Protein AF-A0A6S7IXP6-F1 (afdb_monomer)

Secondary structure (DSSP, 8-state):
-HHHHHHHHHHHHHHHHHHT-TT--HHHHHHHHHHHHHHHHHHHHHHHSHHHHHHHHHHHHTT-TTHHHHHHHHHHHHHHHHHHHHHHHHHGGGHHHHHHHHH--TTTHHHHHHHHHHHHHHHHHH-SSS--HHHHHHHHHHHHHHHHHHHHHH--HHHHHTT-HHHHHHHHHHHHHHHHHHHHHHHHHHHHHHHTTT-SSSSPPPPP---STTHHHHHHHHHHHHHHHHHHHHHHHHSTTTTT-TT-TTTTTS--

pLDDT: mean 77.46, std 14.17, range [38.97, 95.38]

Solvent-accessible surface area (backbone atoms only — not comparable to full-atom values): 14282 Å² total; per-residue (Å²): 110,74,66,58,58,47,52,52,48,53,66,59,53,51,54,66,61,55,78,63,51,88,80,47,38,52,64,59,52,43,48,50,31,45,54,49,24,55,62,26,43,62,51,37,54,56,61,66,32,69,68,48,51,48,52,50,51,52,38,53,75,67,66,43,84,63,46,62,63,49,53,53,53,52,48,54,39,43,54,49,22,54,46,26,47,53,43,33,61,51,47,56,73,47,45,64,65,47,55,52,55,72,72,38,53,35,75,56,44,54,78,46,47,66,60,54,51,52,50,55,49,49,34,44,77,69,36,91,81,51,51,45,72,67,56,49,54,47,49,54,48,13,46,49,45,43,53,51,51,36,32,56,71,62,52,50,64,64,44,49,76,72,66,42,48,70,63,42,51,48,40,49,51,31,28,50,52,27,53,51,43,48,53,51,53,50,45,52,51,64,51,44,62,39,52,78,69,33,54,58,101,69,78,68,62,82,79,80,88,56,80,65,94,61,18,66,56,53,54,49,52,53,50,52,54,48,54,52,48,54,52,53,50,49,54,52,60,72,42,58,85,51,76,81,42,91,82,55,85,59,66,72,77,80,74,118

Structure (mmCIF, N/CA/C/O backbone):
data_AF-A0A6S7IXP6-F1
#
_entry.id   AF-A0A6S7IXP6-F1
#
loop_
_atom_site.group_PDB
_atom_site.id
_atom_site.type_symbol
_atom_site.label_atom_id
_atom_site.label_alt_id
_atom_site.label_comp_id
_atom_site.label_asym_id
_atom_site.label_entity_id
_atom_site.label_seq_id
_atom_site.pdbx_PDB_ins_code
_atom_site.Cartn_x
_atom_site.Cartn_y
_atom_site.Cartn_z
_atom_site.occupancy
_atom_site.B_iso_or_equiv
_atom_site.auth_seq_id
_atom_site.auth_comp_id
_atom_site.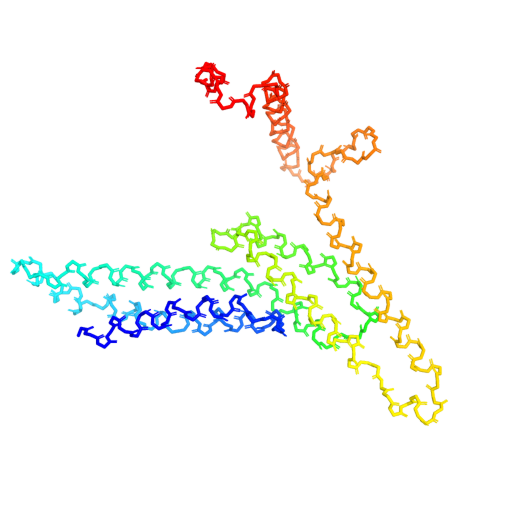auth_asym_id
_atom_site.auth_atom_id
_atom_site.pdbx_PDB_model_num
ATOM 1 N N . MET A 1 1 ? -11.652 -16.171 28.195 1.00 46.47 1 MET A N 1
ATOM 2 C CA . MET A 1 1 ? -11.029 -14.829 28.315 1.00 46.47 1 MET A CA 1
ATOM 3 C C . MET A 1 1 ? -9.560 -14.824 27.890 1.00 46.47 1 MET A C 1
ATOM 5 O O . MET A 1 1 ? -9.251 -14.106 26.956 1.00 46.47 1 MET A O 1
ATOM 9 N N . ILE A 1 2 ? -8.676 -15.650 28.474 1.00 53.81 2 ILE A N 1
ATOM 10 C CA . ILE A 1 2 ? -7.223 -15.655 28.165 1.00 53.81 2 ILE A CA 1
ATOM 11 C C . ILE A 1 2 ? -6.915 -15.917 26.675 1.00 53.81 2 ILE A C 1
ATOM 13 O O . ILE A 1 2 ? -6.065 -15.246 26.098 1.00 53.81 2 ILE A O 1
ATOM 17 N N . HIS A 1 3 ? -7.651 -16.828 26.030 1.00 53.38 3 HIS A N 1
ATOM 18 C CA . HIS A 1 3 ? -7.475 -17.140 24.605 1.00 53.38 3 HIS A CA 1
ATOM 19 C C . HIS A 1 3 ? -7.776 -15.950 23.677 1.00 53.38 3 HIS A C 1
ATOM 21 O O . HIS A 1 3 ? -7.005 -15.667 22.766 1.00 53.38 3 HIS A O 1
ATOM 27 N N . TRP A 1 4 ? -8.854 -15.210 23.957 1.00 52.38 4 TRP A N 1
ATOM 28 C CA . TRP A 1 4 ? -9.267 -14.042 23.173 1.00 52.38 4 TRP A CA 1
ATOM 29 C C . TRP A 1 4 ? -8.274 -12.888 23.307 1.00 52.38 4 TRP A C 1
ATOM 31 O O . TRP A 1 4 ? -7.897 -12.283 22.313 1.00 52.38 4 TRP A O 1
ATOM 41 N N . THR A 1 5 ? -7.774 -12.621 24.516 1.00 57.84 5 THR A N 1
ATOM 42 C CA . THR A 1 5 ? -6.743 -11.593 24.728 1.00 57.84 5 THR A CA 1
ATOM 43 C C . THR A 1 5 ? -5.452 -11.917 23.975 1.00 57.84 5 THR A C 1
ATOM 45 O O . THR A 1 5 ? -4.800 -11.005 23.471 1.00 57.84 5 THR A O 1
ATOM 48 N N . ARG A 1 6 ? -5.082 -13.203 23.890 1.00 64.25 6 ARG A N 1
ATOM 49 C CA . ARG A 1 6 ? -3.918 -13.660 23.123 1.00 64.25 6 ARG A CA 1
ATOM 50 C C . ARG A 1 6 ? -4.133 -13.483 21.622 1.00 64.25 6 ARG A C 1
ATOM 52 O O . ARG A 1 6 ? -3.314 -12.826 20.999 1.00 64.25 6 ARG A O 1
ATOM 59 N N . GLN A 1 7 ? -5.258 -13.957 21.086 1.00 61.50 7 GLN A N 1
ATOM 60 C CA . GLN A 1 7 ? -5.595 -13.788 19.669 1.00 61.50 7 GLN A CA 1
ATOM 61 C C . GLN A 1 7 ? -5.640 -12.313 19.263 1.00 61.50 7 GLN A C 1
ATOM 63 O O . GLN A 1 7 ? -5.074 -11.947 18.247 1.00 61.50 7 GLN A O 1
ATOM 68 N N . ILE A 1 8 ? -6.235 -11.442 20.082 1.00 62.44 8 ILE A N 1
ATOM 69 C CA . ILE A 1 8 ? -6.289 -9.999 19.805 1.00 62.44 8 ILE A CA 1
ATOM 70 C C . ILE A 1 8 ? -4.887 -9.389 19.793 1.00 62.44 8 ILE A C 1
ATOM 72 O O . ILE A 1 8 ? -4.582 -8.584 18.921 1.00 62.44 8 ILE A O 1
ATOM 76 N N . LYS A 1 9 ? -4.021 -9.772 20.738 1.00 65.62 9 LYS A N 1
ATOM 77 C CA . LYS A 1 9 ? -2.632 -9.298 20.767 1.00 65.62 9 LYS A CA 1
ATOM 78 C C . LYS A 1 9 ? -1.821 -9.807 19.579 1.00 65.62 9 LYS A C 1
ATOM 80 O O . LYS A 1 9 ? -1.113 -9.007 18.987 1.00 65.62 9 LYS A O 1
ATOM 85 N N . GLU A 1 10 ? -1.951 -11.081 19.217 1.00 68.12 10 GLU A N 1
ATOM 86 C CA . GLU A 1 10 ? -1.287 -11.677 18.048 1.00 68.12 10 GLU A CA 1
ATOM 87 C C . GLU A 1 10 ? -1.708 -10.945 16.764 1.00 68.12 10 GLU A C 1
ATOM 89 O O . GLU A 1 10 ? -0.869 -10.473 15.999 1.00 68.12 10 GLU A O 1
ATOM 94 N N . VAL A 1 11 ? -3.013 -10.739 16.605 1.00 64.06 11 VAL A N 1
ATOM 95 C CA . VAL A 1 11 ? -3.630 -10.055 15.468 1.00 64.06 11 VAL A CA 1
ATOM 96 C C . VAL A 1 11 ? -3.258 -8.561 15.418 1.00 64.06 11 VAL A C 1
ATOM 98 O O . VAL A 1 11 ? -3.111 -8.003 14.339 1.00 64.06 11 VAL A O 1
ATOM 101 N N . LEU A 1 12 ? -3.061 -7.889 16.558 1.00 62.97 12 LEU A N 1
ATOM 102 C CA . LEU A 1 12 ? -2.549 -6.509 16.605 1.00 62.97 12 LEU A CA 1
ATOM 103 C C . LEU A 1 12 ? -1.036 -6.430 16.329 1.00 62.97 12 LEU A C 1
ATOM 105 O O . LEU A 1 12 ? -0.601 -5.514 15.640 1.00 62.97 12 LEU A O 1
ATOM 109 N N . SER A 1 13 ? -0.249 -7.395 16.811 1.00 61.84 13 SER A N 1
ATOM 110 C CA . SER A 1 13 ? 1.212 -7.432 16.636 1.00 61.84 13 SER A CA 1
ATOM 111 C C . SER A 1 13 ? 1.671 -7.767 15.214 1.00 61.84 13 SER A C 1
ATOM 113 O O . SER A 1 13 ? 2.811 -7.481 14.850 1.00 61.84 13 SER A O 1
ATOM 115 N N . SER A 1 14 ? 0.788 -8.341 14.388 1.00 61.41 14 SER A N 1
ATOM 116 C CA . SER A 1 14 ? 1.090 -8.637 12.983 1.00 61.41 14 SER A CA 1
ATOM 117 C C . SER A 1 14 ? 1.305 -7.376 12.135 1.00 61.41 14 SER A C 1
ATOM 119 O O . SER A 1 14 ? 1.891 -7.452 11.059 1.00 61.41 14 SER A O 1
ATOM 121 N N . GLN A 1 15 ? 0.849 -6.210 12.609 1.00 61.88 15 GLN A N 1
ATOM 122 C CA . GLN A 1 15 ? 1.061 -4.934 11.928 1.00 61.88 15 GLN A CA 1
ATOM 123 C C . GLN A 1 15 ? 2.532 -4.496 11.990 1.00 61.88 15 GLN A C 1
ATOM 125 O O . GLN A 1 15 ? 3.102 -4.134 10.963 1.00 61.88 15 GLN A O 1
ATOM 130 N N . ASP A 1 16 ? 3.167 -4.611 13.158 1.00 57.22 16 ASP A N 1
ATOM 131 C CA . ASP A 1 16 ? 4.561 -4.192 13.363 1.00 57.22 16 ASP A CA 1
ATOM 132 C C . ASP A 1 16 ? 5.551 -5.077 12.579 1.00 57.22 16 ASP A C 1
ATOM 134 O O . ASP A 1 16 ? 6.584 -4.624 12.083 1.00 57.22 16 ASP A O 1
ATOM 138 N N . THR A 1 17 ? 5.211 -6.358 12.416 1.00 58.19 17 THR A N 1
ATOM 139 C CA . THR A 1 17 ? 6.006 -7.328 11.643 1.00 58.19 17 THR A CA 1
ATOM 140 C C . THR A 1 17 ? 5.846 -7.162 10.132 1.00 58.19 17 THR A C 1
ATOM 142 O O . THR A 1 17 ? 6.760 -7.489 9.380 1.00 58.19 17 THR A O 1
ATOM 145 N N . TYR A 1 18 ? 4.712 -6.641 9.663 1.00 60.47 18 TYR A N 1
ATOM 146 C CA . TYR A 1 18 ? 4.479 -6.425 8.235 1.00 60.47 18 TYR A CA 1
ATOM 147 C C . TYR A 1 18 ? 5.056 -5.090 7.738 1.00 60.47 18 TYR A C 1
ATOM 149 O O . TYR A 1 18 ? 5.616 -5.014 6.642 1.00 60.47 18 TYR A O 1
ATOM 157 N N . GLU A 1 19 ? 5.011 -4.038 8.563 1.00 59.97 19 GLU A N 1
ATOM 158 C CA . GLU A 1 19 ? 5.641 -2.746 8.250 1.00 59.97 19 GLU A CA 1
ATOM 159 C C . GLU A 1 19 ? 7.176 -2.863 8.077 1.00 59.97 19 GLU A C 1
ATOM 161 O O . GLU A 1 19 ? 7.782 -2.058 7.358 1.00 59.97 19 GLU A O 1
ATOM 166 N N . THR A 1 20 ? 7.786 -3.909 8.652 1.00 55.53 20 THR A N 1
ATOM 167 C CA . THR A 1 20 ? 9.226 -4.224 8.604 1.00 55.53 20 THR A CA 1
ATOM 168 C C . THR A 1 20 ? 9.645 -5.184 7.482 1.00 55.53 20 THR A C 1
ATOM 170 O O . THR A 1 20 ? 10.839 -5.406 7.299 1.00 55.53 20 THR A O 1
ATOM 173 N N . ALA A 1 21 ? 8.721 -5.720 6.674 1.00 64.62 21 ALA A N 1
ATOM 174 C CA . ALA A 1 21 ? 9.066 -6.607 5.558 1.00 64.62 21 ALA A CA 1
ATOM 175 C C . ALA A 1 21 ? 9.723 -5.828 4.395 1.00 64.62 21 ALA A C 1
ATOM 177 O O . ALA A 1 21 ? 9.041 -5.318 3.501 1.00 64.62 21 ALA A O 1
ATOM 178 N N . GLU A 1 22 ? 11.058 -5.735 4.409 1.00 63.44 22 GLU A N 1
ATOM 179 C CA . GLU A 1 22 ? 11.865 -4.870 3.530 1.00 63.44 22 GLU A CA 1
ATOM 180 C C . GLU A 1 22 ? 11.737 -5.154 2.022 1.00 63.44 22 GLU A C 1
ATOM 182 O O . GLU A 1 22 ? 11.959 -4.243 1.226 1.00 63.44 22 GLU A O 1
ATOM 187 N N . THR A 1 23 ? 11.327 -6.361 1.615 1.00 70.88 23 THR A N 1
ATOM 188 C CA . THR A 1 23 ? 11.328 -6.816 0.205 1.00 70.88 23 THR A CA 1
ATOM 189 C C . THR A 1 23 ? 9.941 -7.012 -0.419 1.00 70.88 23 THR A C 1
ATOM 191 O O . THR A 1 23 ? 9.831 -7.450 -1.567 1.00 70.88 23 THR A O 1
ATOM 194 N N . SER A 1 24 ? 8.872 -6.693 0.314 1.00 83.75 24 SER A N 1
ATOM 195 C CA . SER A 1 24 ? 7.493 -6.828 -0.181 1.00 83.75 24 SER A CA 1
ATOM 196 C C . SER A 1 24 ? 7.147 -5.775 -1.247 1.00 83.75 24 SER A C 1
ATOM 198 O O . SER A 1 24 ? 7.750 -4.696 -1.284 1.00 83.75 24 SER A O 1
ATOM 200 N N . GLY A 1 25 ? 6.202 -6.108 -2.134 1.00 89.62 25 GLY A N 1
ATOM 201 C CA . GLY A 1 25 ? 5.636 -5.205 -3.137 1.00 89.62 25 GLY A CA 1
ATOM 202 C C . GLY A 1 25 ? 4.321 -4.544 -2.681 1.00 89.62 25 GLY A C 1
ATOM 203 O O . GLY A 1 25 ? 3.822 -4.799 -1.579 1.00 89.62 25 GLY A O 1
ATOM 204 N N . PRO A 1 26 ? 3.760 -3.629 -3.493 1.00 91.81 26 PRO A N 1
ATOM 205 C CA . PRO A 1 26 ? 2.575 -2.855 -3.126 1.00 91.81 26 PRO A CA 1
ATOM 206 C C . PRO A 1 26 ? 1.278 -3.681 -3.168 1.00 91.81 26 PRO A C 1
ATOM 208 O O . PRO A 1 26 ? 0.345 -3.385 -2.421 1.00 91.81 26 PRO A O 1
ATOM 211 N N . LEU A 1 27 ? 1.209 -4.727 -3.999 1.00 93.19 27 LEU A N 1
ATOM 212 C CA . LEU A 1 27 ? 0.054 -5.631 -4.051 1.00 93.19 27 LEU A CA 1
ATOM 213 C C . LEU A 1 27 ? -0.047 -6.472 -2.781 1.00 93.19 27 LEU A C 1
ATOM 215 O O . LEU A 1 27 ? -1.140 -6.675 -2.253 1.00 93.19 27 LEU A O 1
ATOM 219 N N . GLU A 1 28 ? 1.095 -6.895 -2.247 1.00 91.12 28 GLU A N 1
ATOM 220 C CA . GLU A 1 28 ? 1.177 -7.599 -0.980 1.00 91.12 28 GLU A CA 1
ATOM 221 C C . GLU A 1 28 ? 0.673 -6.707 0.169 1.00 91.12 28 GLU A C 1
ATOM 223 O O . GLU A 1 28 ? -0.018 -7.210 1.052 1.00 91.12 28 GLU A O 1
ATOM 228 N N . GLU A 1 29 ? 0.944 -5.391 0.152 1.00 90.25 29 GLU A N 1
ATOM 229 C CA . GLU A 1 29 ? 0.428 -4.445 1.164 1.00 90.25 29 GLU A CA 1
ATOM 230 C C . GLU A 1 29 ? -1.100 -4.361 1.106 1.00 90.25 29 GLU A C 1
ATOM 232 O O . GLU A 1 29 ? -1.773 -4.411 2.138 1.00 90.25 29 GLU A O 1
ATOM 237 N N . ILE A 1 30 ? -1.670 -4.281 -0.099 1.00 92.06 30 ILE A N 1
ATOM 238 C CA . ILE A 1 30 ? -3.125 -4.298 -0.295 1.00 92.06 30 ILE A CA 1
ATOM 239 C C . ILE A 1 30 ? -3.710 -5.615 0.228 1.00 92.06 30 ILE A C 1
ATOM 241 O O . ILE A 1 30 ? -4.719 -5.608 0.938 1.00 92.06 30 ILE A O 1
ATOM 245 N N . GLN A 1 31 ? -3.068 -6.744 -0.084 1.00 91.31 31 GLN A N 1
ATOM 246 C CA . GLN A 1 31 ? -3.491 -8.059 0.387 1.00 91.31 31 GLN A CA 1
ATOM 247 C C . GLN A 1 31 ? -3.417 -8.165 1.912 1.00 91.31 31 GLN A C 1
ATOM 249 O O . GLN A 1 31 ? -4.344 -8.692 2.522 1.00 91.31 31 GLN A O 1
ATOM 254 N N . PHE A 1 32 ? -2.371 -7.624 2.538 1.00 89.75 32 PHE A N 1
ATOM 255 C CA . PHE A 1 32 ? -2.247 -7.573 3.990 1.00 89.75 32 PHE A CA 1
ATOM 256 C C . PHE A 1 32 ? -3.436 -6.848 4.627 1.00 89.75 32 PHE A C 1
ATOM 258 O O . PHE A 1 32 ? -4.088 -7.406 5.513 1.00 89.75 32 PHE A O 1
ATOM 265 N N . TRP A 1 33 ? -3.778 -5.646 4.148 1.00 90.69 33 TRP A N 1
ATOM 266 C CA . TRP A 1 33 ? -4.927 -4.899 4.673 1.00 90.69 33 TRP A CA 1
ATOM 267 C C . TRP A 1 33 ? -6.264 -5.584 4.384 1.00 90.69 33 TRP A C 1
ATOM 269 O O . TRP A 1 33 ? -7.184 -5.477 5.196 1.00 90.69 33 TRP A O 1
ATOM 279 N N . ASN A 1 34 ? -6.369 -6.328 3.281 1.00 90.44 34 ASN A N 1
ATOM 280 C CA . ASN A 1 34 ? -7.540 -7.143 2.976 1.00 90.44 34 ASN A CA 1
ATOM 281 C C . ASN A 1 34 ? -7.708 -8.288 3.987 1.00 90.44 34 ASN A C 1
ATOM 283 O O . ASN A 1 34 ? -8.732 -8.358 4.666 1.00 90.44 34 ASN A O 1
ATOM 287 N N . SER A 1 35 ? -6.674 -9.110 4.181 1.00 89.00 35 SER A N 1
ATOM 288 C CA . SER A 1 35 ? -6.680 -10.186 5.180 1.00 89.00 35 SER A CA 1
ATOM 289 C C . SER A 1 35 ? -6.970 -9.643 6.582 1.00 89.00 35 SER A C 1
ATOM 291 O O . SER A 1 35 ? -7.830 -10.160 7.289 1.00 89.00 35 SER A O 1
ATOM 293 N N . ARG A 1 36 ? -6.347 -8.516 6.951 1.00 85.56 36 ARG A N 1
ATOM 294 C CA . ARG A 1 36 ? -6.572 -7.839 8.235 1.00 85.56 36 ARG A CA 1
ATOM 295 C C . ARG A 1 36 ? -8.029 -7.408 8.420 1.00 85.56 36 ARG A C 1
ATOM 297 O O . ARG A 1 36 ? -8.572 -7.537 9.518 1.00 85.56 36 ARG A O 1
ATOM 304 N N . CYS A 1 37 ? -8.648 -6.883 7.364 1.00 88.00 37 CYS A N 1
ATOM 305 C CA . CYS A 1 37 ? -10.053 -6.496 7.352 1.00 88.00 37 CYS A CA 1
ATOM 306 C C . CYS A 1 37 ? -10.962 -7.716 7.557 1.00 88.00 37 CYS A C 1
ATOM 308 O O . CYS A 1 37 ? -11.866 -7.671 8.392 1.00 88.00 37 CYS A O 1
ATOM 310 N N . MET A 1 38 ? -10.690 -8.825 6.864 1.00 85.88 38 MET A N 1
ATOM 311 C CA . MET A 1 38 ? -11.434 -10.080 7.024 1.00 85.88 38 MET A CA 1
ATOM 312 C C . MET A 1 38 ? -11.316 -10.638 8.450 1.00 85.88 38 MET A C 1
ATOM 314 O O . MET A 1 38 ? -12.330 -10.977 9.061 1.00 85.88 38 MET A O 1
ATOM 318 N N . ASP A 1 39 ? -10.108 -10.647 9.018 1.00 84.38 39 ASP A N 1
ATOM 319 C CA . ASP A 1 39 ? -9.852 -11.163 10.367 1.00 84.38 39 ASP A CA 1
ATOM 320 C C . ASP A 1 39 ? -10.575 -10.352 11.454 1.00 84.38 39 ASP A C 1
ATOM 322 O O . ASP A 1 39 ? -11.128 -10.917 12.401 1.00 84.38 39 ASP A O 1
ATOM 326 N N . LEU A 1 40 ? -10.586 -9.017 11.344 1.00 84.69 40 LEU A N 1
ATOM 327 C CA . LEU A 1 40 ? -11.205 -8.155 12.359 1.00 84.69 40 LEU A CA 1
ATOM 328 C C . LEU A 1 40 ? -12.702 -7.981 12.188 1.00 84.69 40 LEU A C 1
ATOM 330 O O . LEU A 1 40 ? -13.397 -7.903 13.199 1.00 84.69 40 LEU A O 1
ATOM 334 N N . SER A 1 41 ? -13.207 -7.903 10.956 1.00 84.62 41 SER A N 1
ATOM 335 C CA . SER A 1 41 ? -14.644 -7.740 10.707 1.00 84.62 41 SER A CA 1
ATOM 336 C C . SER A 1 41 ? -15.430 -8.913 11.286 1.00 84.62 41 SER A C 1
ATOM 338 O O . SER A 1 41 ? -16.356 -8.695 12.064 1.00 84.62 41 SER A O 1
ATOM 340 N N . GLY A 1 42 ? -14.969 -10.148 11.060 1.00 84.44 42 GLY A N 1
ATOM 341 C CA . GLY A 1 42 ? -15.608 -11.342 11.611 1.00 84.44 42 GLY A CA 1
ATOM 342 C C . GLY A 1 42 ? -15.692 -11.346 13.143 1.00 84.44 42 GLY A C 1
ATOM 343 O O . GLY A 1 42 ? -16.704 -11.770 13.704 1.00 84.44 42 GLY A O 1
ATOM 344 N N . ILE A 1 43 ? -14.663 -10.850 13.840 1.00 83.12 43 ILE A N 1
ATOM 345 C CA . ILE A 1 43 ? -14.668 -10.755 15.310 1.00 83.12 43 ILE A CA 1
ATOM 346 C C . ILE A 1 43 ? -15.510 -9.561 15.779 1.00 83.12 43 ILE A C 1
ATOM 348 O O . ILE A 1 43 ? -16.270 -9.679 16.741 1.00 83.12 43 ILE A O 1
ATOM 352 N N . SER A 1 44 ? -15.402 -8.423 15.094 1.00 87.62 44 SER A N 1
ATOM 353 C CA . SER A 1 44 ? -16.174 -7.211 15.371 1.00 87.62 44 SER A CA 1
ATOM 354 C C . SER A 1 44 ? -17.678 -7.489 15.312 1.00 87.62 44 SER A C 1
ATOM 356 O O . SER A 1 44 ? -18.404 -7.158 16.249 1.00 87.62 44 SER A O 1
ATOM 358 N N . ASP A 1 45 ? -18.134 -8.197 14.279 1.00 88.06 45 ASP A N 1
ATOM 359 C CA . ASP A 1 45 ? -19.541 -8.559 14.099 1.00 88.06 45 ASP A CA 1
ATOM 360 C C . ASP A 1 45 ? -20.030 -9.519 15.188 1.00 88.06 45 ASP A C 1
ATOM 362 O O . ASP A 1 45 ? -21.161 -9.414 15.664 1.00 88.06 45 ASP A O 1
ATOM 366 N N . GLN A 1 46 ? -19.177 -10.448 15.637 1.00 86.94 46 GLN A N 1
ATOM 367 C CA . GLN A 1 46 ? -19.503 -11.340 16.752 1.00 86.94 46 GLN A CA 1
ATOM 368 C C . GLN A 1 46 ? -19.693 -10.577 18.063 1.00 86.94 46 GLN A C 1
ATOM 370 O O . GLN A 1 46 ? -20.615 -10.899 18.815 1.00 86.94 46 GLN A O 1
ATOM 375 N N . LEU A 1 47 ? -18.853 -9.575 18.327 1.00 86.44 47 LEU A N 1
ATOM 376 C CA . LEU A 1 47 ? -18.967 -8.719 19.506 1.00 86.44 47 LEU A CA 1
ATOM 377 C C . LEU A 1 47 ? -20.217 -7.839 19.462 1.00 86.44 47 LEU A C 1
ATOM 379 O O . LEU A 1 47 ? -20.782 -7.528 20.512 1.00 86.44 47 LEU A O 1
ATOM 383 N N . ASP A 1 48 ? -20.673 -7.477 18.263 1.00 88.19 48 ASP A N 1
ATOM 384 C CA . ASP A 1 48 ? -21.840 -6.619 18.090 1.00 88.19 48 ASP A CA 1
ATOM 385 C C . ASP A 1 48 ? -23.185 -7.364 18.196 1.00 88.19 48 ASP A C 1
ATOM 387 O O . ASP A 1 48 ? -24.243 -6.732 18.312 1.00 88.19 48 ASP A O 1
ATOM 391 N N . LYS A 1 49 ? -23.159 -8.707 18.246 1.00 93.00 49 LYS A N 1
ATOM 392 C CA . LYS A 1 49 ? -24.359 -9.549 18.366 1.00 93.00 49 LYS A CA 1
ATOM 393 C C . LYS A 1 49 ? -25.202 -9.174 19.594 1.00 93.00 49 LYS A C 1
ATOM 395 O O . LYS A 1 49 ? -24.667 -8.995 20.695 1.00 93.00 49 LYS A O 1
ATOM 400 N N . PRO A 1 50 ? -26.544 -9.177 19.469 1.00 93.12 50 PRO A N 1
ATOM 401 C CA . PRO A 1 50 ? -27.444 -8.782 20.553 1.00 93.12 50 PRO A CA 1
ATOM 402 C C . PRO A 1 50 ? -27.268 -9.638 21.814 1.00 93.12 50 PRO A C 1
ATOM 404 O O . PRO A 1 50 ? -27.316 -9.108 22.921 1.00 93.12 50 PRO A O 1
ATOM 407 N N . GLY A 1 51 ? -26.984 -10.938 21.661 1.00 92.62 51 GLY A N 1
ATOM 408 C CA . GLY A 1 51 ? -26.703 -11.832 22.789 1.00 92.62 51 GLY A CA 1
ATOM 409 C C . GLY A 1 51 ? -25.441 -11.447 23.571 1.00 92.62 51 GLY A C 1
ATOM 410 O O . GLY A 1 51 ? -25.460 -11.447 24.799 1.00 92.62 51 GLY A O 1
ATOM 411 N N . VAL A 1 52 ? -24.368 -11.040 22.883 1.00 90.62 52 VAL A N 1
ATOM 412 C CA . VAL A 1 52 ? -23.114 -10.609 23.527 1.00 90.62 52 VAL A CA 1
ATOM 413 C C . VAL A 1 52 ? -23.321 -9.287 24.265 1.00 90.62 52 VAL A C 1
ATOM 415 O O . VAL A 1 52 ? -22.956 -9.172 25.436 1.00 90.62 52 VAL A O 1
ATOM 418 N N . LYS A 1 53 ? -24.009 -8.324 23.639 1.00 91.81 53 LYS A N 1
ATOM 419 C CA . LYS A 1 53 ? -24.399 -7.058 24.283 1.00 91.81 53 LYS A CA 1
ATOM 420 C C . LYS A 1 53 ? -25.294 -7.277 25.506 1.00 91.81 53 LYS A C 1
ATOM 422 O O . LYS A 1 53 ? -25.169 -6.561 26.498 1.00 91.81 53 LYS A O 1
ATOM 427 N N . HIS A 1 54 ? -26.190 -8.261 25.456 1.00 93.25 54 HIS A N 1
ATOM 428 C CA . HIS A 1 54 ? -27.053 -8.609 26.582 1.00 93.25 54 HIS A CA 1
ATOM 429 C C . HIS A 1 54 ? -26.258 -9.192 27.759 1.00 93.25 54 HIS A C 1
ATOM 431 O O . HIS A 1 54 ? -26.391 -8.704 28.880 1.00 93.25 54 HIS A O 1
ATOM 437 N N . ILE A 1 55 ? -25.367 -10.158 27.503 1.00 90.81 55 ILE A N 1
ATOM 438 C CA . ILE A 1 55 ? -24.468 -10.723 28.525 1.00 90.81 55 ILE A CA 1
ATOM 439 C C . ILE A 1 55 ? -23.608 -9.621 29.150 1.00 90.81 55 ILE A C 1
ATOM 441 O O . ILE A 1 55 ? -23.460 -9.566 30.370 1.00 90.81 55 ILE A O 1
ATOM 445 N N . GLN A 1 56 ? -23.088 -8.703 28.334 1.00 89.75 56 GLN A N 1
ATOM 446 C CA . GLN A 1 56 ? -22.312 -7.566 28.815 1.00 89.75 56 GLN A CA 1
ATOM 447 C C . GLN A 1 56 ? -23.116 -6.696 29.798 1.00 89.75 56 GLN A C 1
ATOM 449 O O . GLN A 1 56 ? -22.608 -6.367 30.868 1.00 89.75 56 GLN A O 1
ATOM 454 N N . LYS A 1 57 ? -24.384 -6.384 29.489 1.00 92.06 57 LYS A N 1
ATOM 455 C CA . LYS A 1 57 ? -25.276 -5.633 30.392 1.00 92.06 57 LYS A CA 1
ATOM 456 C C . LYS A 1 57 ? -25.532 -6.366 31.711 1.00 92.06 57 LYS A C 1
ATOM 458 O O . LYS A 1 57 ? -25.497 -5.735 32.763 1.00 92.06 57 LYS A O 1
ATOM 463 N N . ILE A 1 58 ? -25.744 -7.684 31.679 1.00 93.06 58 ILE A N 1
ATOM 464 C CA . ILE A 1 58 ? -25.922 -8.485 32.903 1.00 93.06 58 ILE A CA 1
ATOM 465 C C . ILE A 1 58 ? -24.661 -8.418 33.776 1.00 93.06 58 ILE A C 1
ATOM 467 O O . ILE A 1 58 ? -24.747 -8.161 34.976 1.00 93.06 58 ILE A O 1
ATOM 471 N N . LEU A 1 59 ? -23.481 -8.604 33.177 1.00 90.31 59 LEU A N 1
ATOM 472 C CA . LEU A 1 59 ? -22.204 -8.546 33.894 1.00 90.31 59 LEU A CA 1
ATOM 473 C C . LEU A 1 59 ? -21.919 -7.150 34.470 1.00 90.31 59 LEU A C 1
ATOM 475 O O . LEU A 1 59 ? -21.317 -7.043 35.540 1.00 90.31 59 LEU A O 1
ATOM 479 N N . GLU A 1 60 ? -22.368 -6.091 33.790 1.00 92.31 60 GLU A N 1
ATOM 480 C CA . GLU A 1 60 ? -22.325 -4.709 34.285 1.00 92.31 60 GLU A CA 1
ATOM 481 C C . GLU A 1 60 ? -23.196 -4.523 35.528 1.00 92.31 60 GLU A C 1
ATOM 483 O O . GLU A 1 60 ? -22.722 -3.986 36.530 1.00 92.31 60 GLU A O 1
ATOM 488 N N . MET A 1 61 ? -24.437 -5.018 35.502 1.00 92.69 61 MET A N 1
ATOM 489 C CA . MET A 1 61 ? -25.342 -4.971 36.656 1.00 92.69 61 MET A CA 1
ATOM 490 C C . MET A 1 61 ? -24.787 -5.758 37.848 1.00 92.69 61 MET A C 1
ATOM 492 O O . MET A 1 61 ? -24.900 -5.317 38.990 1.00 92.69 61 MET A O 1
ATOM 496 N N . ALA A 1 62 ? -24.120 -6.883 37.581 1.00 93.56 62 ALA A N 1
ATOM 497 C CA . ALA A 1 62 ? -23.447 -7.697 38.588 1.00 93.56 62 ALA A CA 1
ATOM 498 C C . ALA A 1 62 ? -22.112 -7.101 39.088 1.00 93.56 62 ALA A C 1
ATOM 500 O O . ALA A 1 62 ? -21.444 -7.728 39.908 1.00 93.56 62 ALA A O 1
ATOM 501 N N . LYS A 1 63 ? -21.696 -5.919 38.599 1.00 91.50 63 LYS A N 1
ATOM 502 C CA . LYS A 1 63 ? -20.414 -5.260 38.924 1.00 91.50 63 LYS A CA 1
ATOM 503 C C . LYS A 1 63 ? -19.199 -6.181 38.743 1.00 91.50 63 LYS A C 1
ATOM 505 O O . LYS A 1 63 ? -18.246 -6.142 39.521 1.00 91.50 63 LYS A O 1
ATOM 510 N N . SER A 1 64 ? -19.225 -7.017 37.706 1.00 93.12 64 SER A N 1
ATOM 511 C CA . SER A 1 64 ? -18.147 -7.967 37.437 1.00 93.12 64 SER A CA 1
ATOM 512 C C . SER A 1 64 ? -16.842 -7.251 37.070 1.00 93.12 64 SER A C 1
ATOM 514 O O . SER A 1 64 ? -16.807 -6.395 36.182 1.00 93.12 64 SER A O 1
ATOM 516 N N . SER A 1 65 ? -15.737 -7.667 37.691 1.00 90.19 65 SER A N 1
ATOM 517 C CA . SER A 1 65 ? -14.386 -7.161 37.406 1.00 90.19 65 SER A CA 1
ATOM 518 C C . SER A 1 65 ? -13.914 -7.436 35.970 1.00 90.19 65 SER A C 1
ATOM 520 O O . SER A 1 65 ? -13.001 -6.772 35.479 1.00 90.19 65 SER A O 1
ATOM 522 N N . TYR A 1 66 ? -14.554 -8.370 35.258 1.00 83.81 66 TYR A N 1
ATOM 523 C CA . TYR A 1 66 ? -14.200 -8.750 33.887 1.00 83.81 66 TYR A CA 1
ATOM 524 C C . TYR A 1 66 ? -14.792 -7.833 32.807 1.00 83.81 66 TYR A C 1
ATOM 526 O O . TYR A 1 66 ? -14.327 -7.866 31.666 1.00 83.81 66 TYR A O 1
ATOM 534 N N . VAL A 1 67 ? -15.774 -6.991 33.148 1.00 88.69 67 VAL A N 1
ATOM 535 C CA . VAL A 1 67 ? -16.453 -6.104 32.187 1.00 88.69 67 VAL A CA 1
ATOM 536 C C . VAL A 1 67 ? -15.498 -5.073 31.599 1.00 88.69 67 VAL A C 1
ATOM 538 O O . VAL A 1 67 ? -15.467 -4.889 30.384 1.00 88.69 67 VAL A O 1
ATOM 541 N N . ALA A 1 68 ? -14.719 -4.388 32.438 1.00 87.50 68 ALA A N 1
ATOM 542 C CA . ALA A 1 68 ? -13.841 -3.316 31.975 1.00 87.50 68 ALA A CA 1
ATOM 543 C C . ALA A 1 68 ? -12.742 -3.825 31.014 1.00 87.50 68 ALA A C 1
ATOM 545 O O . ALA A 1 68 ? -12.602 -3.252 29.929 1.00 87.50 68 ALA A O 1
ATOM 546 N N . PRO A 1 69 ? -12.021 -4.929 31.313 1.00 86.94 69 PRO A N 1
ATOM 547 C CA . PRO A 1 69 ? -11.106 -5.548 30.354 1.00 86.94 69 PRO A CA 1
ATOM 548 C C . PRO A 1 69 ? -11.786 -5.987 29.051 1.00 86.94 69 PRO A C 1
ATOM 550 O O . PRO A 1 69 ? -11.233 -5.762 27.976 1.00 86.94 69 PRO A O 1
ATOM 553 N N . PHE A 1 70 ? -12.989 -6.570 29.129 1.00 85.75 70 PHE A N 1
ATOM 554 C CA . PHE A 1 70 ? -13.744 -6.988 27.945 1.00 85.75 70 PHE A CA 1
ATOM 555 C C . PHE A 1 70 ? -14.124 -5.797 27.056 1.00 85.75 70 PHE A C 1
ATOM 557 O O . PHE A 1 70 ? -13.845 -5.823 25.861 1.00 85.75 70 PHE A O 1
ATOM 564 N N . LYS A 1 71 ? -14.673 -4.717 27.632 1.00 88.00 71 LYS A N 1
ATOM 565 C CA . LYS A 1 71 ? -14.993 -3.478 26.900 1.00 88.00 71 LYS A CA 1
ATOM 566 C C . LYS A 1 71 ? -13.765 -2.887 26.216 1.00 88.00 71 LYS A C 1
ATOM 568 O O . LYS A 1 71 ? -13.850 -2.481 25.062 1.00 88.00 71 LYS A O 1
ATOM 573 N N . LYS A 1 72 ? -12.622 -2.865 26.910 1.00 88.06 72 LYS A N 1
ATOM 574 C CA . LYS A 1 72 ? -11.358 -2.376 26.346 1.00 88.06 72 LYS A CA 1
ATOM 575 C C . LYS A 1 72 ? -10.936 -3.195 25.123 1.00 88.06 72 LYS A C 1
ATOM 577 O O . LYS A 1 72 ? -10.594 -2.615 24.102 1.00 88.06 72 LYS A O 1
ATOM 582 N N . LEU A 1 73 ? -10.977 -4.523 25.218 1.00 85.19 73 LEU A N 1
ATOM 583 C CA . LEU A 1 73 ? -10.627 -5.416 24.108 1.00 85.19 73 LEU A CA 1
ATOM 584 C C . LEU A 1 73 ? -11.616 -5.315 22.942 1.00 85.19 73 LEU A C 1
ATOM 586 O O . LEU A 1 73 ? -11.188 -5.254 21.795 1.00 85.19 73 LEU A O 1
ATOM 590 N N . SER A 1 74 ? -12.915 -5.250 23.240 1.00 87.44 74 SER A N 1
ATOM 591 C CA . SER A 1 74 ? -13.968 -5.080 22.237 1.00 87.44 74 SER A CA 1
ATOM 592 C C . SER A 1 74 ? -13.771 -3.788 21.444 1.00 87.44 74 SER A C 1
ATOM 594 O O . SER A 1 74 ? -13.736 -3.814 20.216 1.00 87.44 74 SER A O 1
ATOM 596 N N . LYS A 1 75 ? -13.505 -2.677 22.144 1.00 88.31 75 LYS A N 1
ATOM 597 C CA . LYS A 1 75 ? -13.204 -1.393 21.511 1.00 88.31 75 LYS A CA 1
ATOM 598 C C . LYS A 1 75 ? -11.951 -1.453 20.631 1.00 88.31 75 LYS A C 1
ATOM 600 O O . LYS A 1 75 ? -11.995 -0.988 19.504 1.00 88.31 75 LYS A O 1
ATOM 605 N N . LEU A 1 76 ? -10.867 -2.079 21.099 1.00 86.88 76 LEU A N 1
ATOM 606 C CA . LEU A 1 76 ? -9.649 -2.246 20.291 1.00 86.88 76 LEU A CA 1
ATOM 607 C C . LEU A 1 76 ? -9.903 -3.019 18.986 1.00 86.88 76 LEU A C 1
ATOM 609 O O . LEU A 1 76 ? -9.328 -2.676 17.957 1.00 86.88 76 LEU A O 1
ATOM 613 N N . ILE A 1 77 ? -10.761 -4.045 19.014 1.00 86.44 77 ILE A N 1
ATOM 614 C CA . ILE A 1 77 ? -11.145 -4.786 17.803 1.00 86.44 77 ILE A CA 1
ATOM 615 C C . ILE A 1 77 ? -11.970 -3.907 16.862 1.00 86.44 77 ILE A C 1
ATOM 617 O O . ILE A 1 77 ? -11.698 -3.889 15.665 1.00 86.44 77 ILE A O 1
ATOM 621 N N . GLN A 1 78 ? -12.962 -3.188 17.390 1.00 89.31 78 GLN A N 1
ATOM 622 C CA . GLN A 1 78 ? -13.829 -2.316 16.594 1.00 89.31 78 GLN A CA 1
ATOM 623 C C . GLN A 1 78 ? -13.030 -1.186 15.931 1.00 89.31 78 GLN A C 1
ATOM 625 O O . GLN A 1 78 ? -13.127 -1.001 14.718 1.00 89.31 78 GLN A O 1
ATOM 630 N N . ASP A 1 79 ? -12.178 -0.502 16.699 1.00 88.38 79 ASP A N 1
ATOM 631 C CA . ASP A 1 79 ? -11.306 0.568 16.209 1.00 88.38 79 ASP A CA 1
ATOM 632 C C . ASP A 1 79 ? -10.323 0.028 15.151 1.00 88.38 79 ASP A C 1
ATOM 634 O O . ASP A 1 79 ? -10.174 0.610 14.076 1.00 88.38 79 ASP A O 1
ATOM 638 N N . GLY A 1 80 ? -9.703 -1.132 15.404 1.00 87.88 80 GLY A N 1
ATOM 639 C CA . GLY A 1 80 ? -8.811 -1.784 14.442 1.00 87.88 80 GLY A CA 1
ATOM 640 C C . GLY A 1 80 ? -9.522 -2.216 13.155 1.00 87.88 80 GLY A C 1
ATOM 641 O O . GLY A 1 80 ? -8.954 -2.100 12.070 1.00 87.88 80 GLY A O 1
ATOM 642 N N . SER A 1 81 ? -10.768 -2.694 13.252 1.00 88.75 81 SER A N 1
ATOM 643 C CA . SER A 1 81 ? -11.582 -3.090 12.096 1.00 88.75 81 SER A CA 1
ATOM 644 C C . SER A 1 81 ? -11.907 -1.880 11.222 1.00 88.75 81 SER A C 1
ATOM 646 O O . SER A 1 81 ? -11.685 -1.913 10.010 1.00 88.75 81 SER A O 1
ATOM 648 N N . ALA A 1 82 ? -12.345 -0.779 11.840 1.00 89.38 82 ALA A N 1
ATOM 649 C CA . ALA A 1 82 ? -12.611 0.479 11.149 1.00 89.38 82 ALA A CA 1
ATOM 650 C C . ALA A 1 82 ? -11.346 1.033 10.470 1.00 89.38 82 ALA A C 1
ATOM 652 O O . ALA A 1 82 ? -11.386 1.434 9.304 1.00 89.38 82 ALA A O 1
ATOM 653 N N . GLN A 1 83 ? -10.204 0.980 11.163 1.00 89.88 83 GLN A N 1
ATOM 654 C CA . GLN A 1 83 ? -8.914 1.370 10.605 1.00 89.88 83 GLN A CA 1
ATOM 655 C C . GLN A 1 83 ? -8.543 0.523 9.380 1.00 89.88 83 GLN A C 1
ATOM 657 O O . GLN A 1 83 ? -8.177 1.077 8.341 1.00 89.88 83 GLN A O 1
ATOM 662 N N . ALA A 1 84 ? -8.648 -0.805 9.483 1.00 89.00 84 ALA A N 1
ATOM 663 C CA . ALA A 1 84 ? -8.309 -1.715 8.395 1.00 89.00 84 ALA A CA 1
ATOM 664 C C . ALA A 1 84 ? -9.204 -1.501 7.166 1.00 89.00 84 ALA A C 1
ATOM 666 O O . ALA A 1 84 ? -8.694 -1.428 6.049 1.00 89.00 84 ALA A O 1
ATOM 667 N N . GLN A 1 85 ? -10.511 -1.312 7.367 1.00 91.00 85 GLN A N 1
ATOM 668 C CA . GLN A 1 85 ? -11.463 -0.999 6.297 1.00 91.00 85 GLN A CA 1
ATOM 669 C C . GLN A 1 85 ? -11.141 0.330 5.605 1.00 91.00 85 GLN A C 1
ATOM 671 O O . GLN A 1 85 ? -11.128 0.405 4.376 1.00 91.00 85 GLN A O 1
ATOM 676 N N . SER A 1 86 ? -10.852 1.376 6.384 1.00 91.94 86 SER A N 1
ATOM 677 C CA . SER A 1 86 ? -10.492 2.693 5.854 1.00 91.94 86 SER A CA 1
ATOM 678 C C . SER A 1 86 ? -9.204 2.628 5.030 1.00 91.94 86 SER A C 1
ATOM 680 O O . SER A 1 86 ? -9.179 3.064 3.879 1.00 91.94 86 SER A O 1
ATOM 682 N N . ASN A 1 87 ? -8.155 1.997 5.564 1.00 91.69 87 ASN A N 1
ATOM 683 C CA . ASN A 1 87 ? -6.894 1.805 4.849 1.00 91.69 87 ASN A CA 1
ATOM 684 C C . ASN A 1 87 ? -7.085 1.006 3.558 1.00 91.69 87 ASN A C 1
ATOM 686 O O . ASN A 1 87 ? -6.628 1.441 2.502 1.00 91.69 87 ASN A O 1
ATOM 690 N N . LEU A 1 88 ? -7.804 -0.120 3.622 1.00 91.50 88 LEU A N 1
ATOM 691 C CA . LEU A 1 88 ? -8.075 -0.959 2.459 1.00 91.50 88 LEU A CA 1
ATOM 692 C C . LEU A 1 88 ? -8.831 -0.191 1.373 1.00 91.50 88 LEU A C 1
ATOM 694 O O . LEU A 1 88 ? -8.483 -0.312 0.201 1.00 91.50 88 LEU A O 1
ATOM 698 N N . LYS A 1 89 ? -9.820 0.635 1.735 1.00 91.50 89 LYS A N 1
ATOM 699 C CA . LYS A 1 89 ? -10.566 1.470 0.781 1.00 91.50 89 LYS A CA 1
ATOM 700 C C . LYS A 1 89 ? -9.638 2.383 -0.022 1.00 91.50 89 LYS A C 1
ATOM 702 O O . LYS A 1 89 ? -9.776 2.476 -1.238 1.00 91.50 89 LYS A O 1
ATOM 707 N N . PHE A 1 90 ? -8.695 3.045 0.648 1.00 90.06 90 PHE A N 1
ATOM 708 C CA . PHE A 1 90 ? -7.727 3.923 -0.008 1.00 90.06 90 PHE A CA 1
ATOM 709 C C . PHE A 1 90 ? -6.702 3.139 -0.830 1.00 90.06 90 PHE A C 1
ATOM 711 O O . PHE A 1 90 ? -6.489 3.453 -1.999 1.00 90.06 90 PHE A O 1
ATOM 718 N N . LEU A 1 91 ? -6.114 2.087 -0.264 1.00 92.25 91 LEU A N 1
ATOM 719 C CA . LEU A 1 91 ? -5.115 1.261 -0.946 1.00 92.25 91 LEU A CA 1
ATOM 720 C C . LEU A 1 91 ? -5.688 0.511 -2.155 1.00 92.25 91 LEU A C 1
ATOM 722 O O . LEU A 1 91 ? -4.991 0.333 -3.147 1.00 92.25 91 LEU A O 1
ATOM 726 N N . SER A 1 92 ? -6.974 0.156 -2.137 1.00 92.69 92 SER A N 1
ATOM 727 C CA . SER A 1 92 ? -7.647 -0.478 -3.280 1.00 92.69 92 SER A CA 1
ATOM 728 C C . SER A 1 92 ? -7.654 0.405 -4.530 1.00 92.69 92 SER A C 1
ATOM 730 O O . SER A 1 92 ? -7.731 -0.123 -5.634 1.00 92.69 92 SER A O 1
ATOM 732 N N . THR A 1 93 ? -7.510 1.730 -4.391 1.00 91.62 93 THR A N 1
ATOM 733 C CA . THR A 1 93 ? -7.371 2.638 -5.546 1.00 91.62 93 THR A CA 1
ATOM 734 C C . THR A 1 93 ? -6.063 2.440 -6.315 1.00 91.62 93 THR A C 1
ATOM 736 O O . THR A 1 93 ? -5.983 2.808 -7.482 1.00 91.62 93 THR A O 1
ATOM 739 N N . LEU A 1 94 ? -5.052 1.836 -5.682 1.00 91.94 94 LEU A N 1
ATOM 740 C CA . LEU A 1 94 ? -3.775 1.486 -6.302 1.00 91.94 94 LEU A CA 1
ATOM 741 C C . LEU A 1 94 ? -3.756 0.075 -6.889 1.00 91.94 94 LEU A C 1
ATOM 743 O O . LEU A 1 94 ? -2.799 -0.254 -7.578 1.00 91.94 94 LEU A O 1
ATOM 747 N N . LYS A 1 95 ? -4.781 -0.751 -6.644 1.00 92.81 95 LYS A N 1
ATOM 748 C CA . LYS A 1 95 ? -4.765 -2.169 -7.020 1.00 92.81 95 LYS A CA 1
ATOM 749 C C . LYS A 1 95 ? -4.522 -2.369 -8.516 1.00 92.81 95 LYS A C 1
ATOM 751 O O . LYS A 1 95 ? -3.517 -2.964 -8.878 1.00 92.81 95 LYS A O 1
ATOM 756 N N . GLU A 1 96 ? -5.391 -1.817 -9.357 1.00 93.75 96 GLU A N 1
ATOM 757 C CA . GLU A 1 96 ? -5.274 -1.931 -10.816 1.00 93.75 96 GLU A CA 1
ATOM 758 C C . GLU A 1 96 ? -3.948 -1.330 -11.339 1.00 93.75 96 GLU A C 1
ATOM 760 O O . GLU A 1 96 ? -3.213 -2.044 -12.012 1.00 93.75 96 GLU A O 1
ATOM 765 N N . PRO A 1 97 ? -3.533 -0.099 -10.969 1.00 93.31 97 PRO A N 1
ATOM 766 C CA . PRO A 1 97 ? -2.216 0.428 -11.348 1.00 93.31 97 PRO A CA 1
ATOM 767 C C . PRO A 1 97 ? -1.017 -0.432 -10.920 1.00 93.31 97 PRO A C 1
ATOM 769 O O . PRO A 1 97 ? -0.002 -0.467 -11.613 1.00 93.31 97 PRO A O 1
ATOM 772 N N . CYS A 1 98 ? -1.095 -1.093 -9.763 1.00 94.00 98 CYS A N 1
ATOM 773 C CA . CYS A 1 98 ? -0.041 -1.984 -9.288 1.00 94.00 98 CYS A CA 1
ATOM 774 C C . CYS A 1 98 ? -0.068 -3.349 -9.992 1.00 94.00 98 CYS A C 1
ATOM 776 O O . CYS A 1 98 ? 0.996 -3.922 -10.199 1.00 94.00 98 CYS A O 1
ATOM 778 N N . GLU A 1 99 ? -1.241 -3.851 -10.388 1.00 95.38 99 GLU A N 1
ATOM 779 C CA . GLU A 1 99 ? -1.383 -5.030 -11.256 1.00 95.38 99 GLU A CA 1
ATOM 780 C C . GLU A 1 99 ? -0.820 -4.738 -12.655 1.00 95.38 99 GLU A C 1
ATOM 782 O O . GLU A 1 99 ? -0.035 -5.525 -13.175 1.00 95.38 99 GLU A O 1
ATOM 787 N N . GLU A 1 100 ? -1.120 -3.563 -13.223 1.00 95.25 100 GLU A N 1
ATOM 788 C CA . GLU A 1 100 ? -0.513 -3.094 -14.476 1.00 95.25 100 GLU A CA 1
ATOM 789 C C . GLU A 1 100 ? 1.022 -3.016 -14.345 1.00 95.25 100 GLU A C 1
ATOM 791 O O . GLU A 1 100 ? 1.741 -3.467 -15.234 1.00 95.25 100 GLU A O 1
ATOM 796 N N . LEU A 1 101 ? 1.539 -2.473 -13.232 1.00 94.06 101 LEU A N 1
ATOM 797 C CA . LEU A 1 101 ? 2.982 -2.362 -12.979 1.00 94.06 101 LEU A CA 1
ATOM 798 C C . LEU A 1 101 ? 3.649 -3.738 -12.870 1.00 94.06 101 LEU A C 1
ATOM 800 O O . LEU A 1 101 ? 4.776 -3.905 -13.332 1.00 94.06 101 LEU A O 1
ATOM 804 N N . ALA A 1 102 ? 2.962 -4.717 -12.278 1.00 93.88 102 ALA A N 1
ATOM 805 C CA . ALA A 1 102 ? 3.477 -6.070 -12.139 1.00 93.88 102 ALA A CA 1
ATOM 806 C C . ALA A 1 102 ? 3.676 -6.760 -13.505 1.00 93.88 102 ALA A C 1
ATOM 808 O O . ALA A 1 102 ? 4.580 -7.575 -13.651 1.00 93.88 102 ALA A O 1
ATOM 809 N N . GLU A 1 103 ? 2.928 -6.393 -14.537 1.00 94.12 103 GLU A N 1
ATOM 810 C CA . GLU A 1 103 ? 3.093 -6.973 -15.878 1.00 94.12 103 GLU A CA 1
ATOM 811 C C . GLU A 1 103 ? 3.869 -6.053 -16.843 1.00 94.12 103 GLU A C 1
ATOM 813 O O . GLU A 1 103 ? 4.136 -6.413 -17.994 1.00 94.12 103 GLU A O 1
ATOM 818 N N . ALA A 1 104 ? 4.254 -4.855 -16.392 1.00 92.94 104 ALA A N 1
ATOM 819 C CA . ALA A 1 104 ? 4.898 -3.850 -17.226 1.00 92.94 104 ALA A CA 1
ATOM 820 C C . ALA A 1 104 ? 6.365 -4.182 -17.542 1.00 92.94 104 ALA A C 1
ATOM 822 O O . ALA A 1 104 ? 7.138 -4.642 -16.696 1.00 92.94 104 ALA A O 1
ATOM 823 N N . LYS A 1 105 ? 6.782 -3.848 -18.769 1.00 91.12 105 LYS A N 1
ATOM 824 C CA . LYS A 1 105 ? 8.198 -3.841 -19.158 1.00 91.12 105 LYS A CA 1
ATOM 825 C C . LYS A 1 105 ? 8.854 -2.534 -18.709 1.00 91.12 105 LYS A C 1
ATOM 827 O O . LYS A 1 105 ? 8.181 -1.503 -18.726 1.00 91.12 105 LYS A O 1
ATOM 832 N N . PRO A 1 106 ? 10.168 -2.517 -18.415 1.00 89.12 106 PRO A N 1
ATOM 833 C CA . PRO A 1 106 ? 10.864 -1.318 -17.940 1.00 89.12 106 PRO A CA 1
ATOM 834 C C . PRO A 1 106 ? 10.635 -0.066 -18.796 1.00 89.12 106 PRO A C 1
ATOM 836 O O . PRO A 1 106 ? 10.448 1.019 -18.258 1.00 89.12 106 PRO A O 1
ATOM 839 N N . LYS A 1 107 ? 10.554 -0.215 -20.122 1.00 90.31 107 LYS A N 1
ATOM 840 C CA . LYS A 1 107 ? 10.266 0.886 -21.055 1.00 90.31 107 LYS A CA 1
ATOM 841 C C . LYS A 1 107 ? 8.893 1.557 -20.872 1.00 90.31 107 LYS A C 1
ATOM 843 O O . LYS A 1 107 ? 8.743 2.720 -21.228 1.00 90.31 107 LYS A O 1
ATOM 848 N N . ASP A 1 108 ? 7.901 0.828 -20.361 1.00 92.31 108 ASP A N 1
ATOM 849 C CA . ASP A 1 108 ? 6.510 1.284 -20.255 1.00 92.31 108 ASP A CA 1
ATOM 850 C C . ASP A 1 108 ? 6.234 1.907 -18.870 1.00 92.31 108 ASP A C 1
ATOM 852 O O . ASP A 1 108 ? 5.370 2.774 -18.731 1.00 92.31 108 ASP A O 1
ATOM 856 N N . ILE A 1 109 ? 7.026 1.534 -17.854 1.00 92.69 109 ILE A N 1
ATOM 857 C CA . ILE A 1 109 ? 6.899 2.005 -16.465 1.00 92.69 109 ILE A CA 1
ATOM 858 C C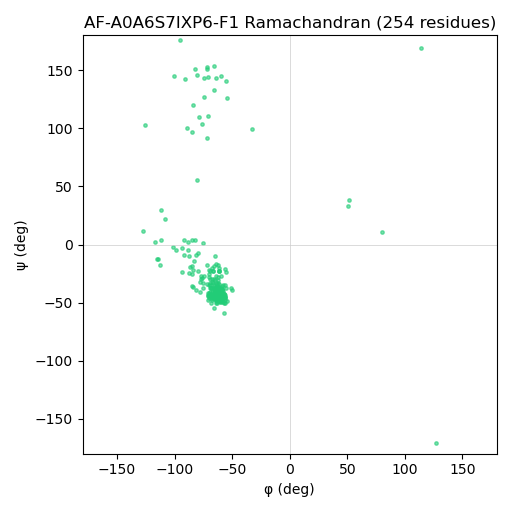 . ILE A 1 109 ? 6.953 3.541 -16.338 1.00 92.69 109 ILE A C 1
ATOM 860 O O . ILE A 1 109 ? 6.083 4.076 -15.644 1.00 92.69 109 ILE A O 1
ATOM 864 N N . PRO A 1 110 ? 7.872 4.289 -16.996 1.00 90.62 110 PRO A N 1
ATOM 865 C CA . PRO A 1 110 ? 7.933 5.752 -16.901 1.00 90.62 110 PRO A CA 1
ATOM 866 C C . PRO A 1 110 ? 6.598 6.463 -17.148 1.00 90.62 110 PRO A C 1
ATOM 868 O O . PRO A 1 110 ? 6.249 7.402 -16.433 1.00 90.62 110 PRO A O 1
ATOM 871 N N . ALA A 1 111 ? 5.807 5.988 -18.114 1.00 89.75 111 ALA A N 1
ATOM 872 C CA . ALA A 1 111 ? 4.509 6.578 -18.441 1.00 89.75 111 ALA A CA 1
ATOM 873 C C . ALA A 1 111 ? 3.450 6.349 -17.343 1.00 89.75 111 ALA A C 1
ATOM 875 O O . ALA A 1 111 ? 2.479 7.101 -17.243 1.00 89.75 111 ALA A O 1
ATOM 876 N N . MET A 1 112 ? 3.638 5.332 -16.500 1.00 91.12 112 MET A N 1
ATOM 877 C CA . MET A 1 112 ? 2.720 4.956 -15.422 1.00 91.12 112 MET A CA 1
ATOM 878 C C . MET A 1 112 ? 3.000 5.703 -14.113 1.00 91.12 112 MET A C 1
ATOM 880 O O . MET A 1 112 ? 2.095 5.877 -13.288 1.00 91.12 112 MET A O 1
ATOM 884 N N . LEU A 1 113 ? 4.236 6.175 -13.917 1.00 88.12 113 LEU A N 1
ATOM 885 C CA . LEU A 1 113 ? 4.683 6.803 -12.670 1.00 88.12 113 LEU A CA 1
ATOM 886 C C . LEU A 1 113 ? 3.843 8.017 -12.240 1.00 88.12 113 LEU A C 1
ATOM 888 O O . LEU A 1 113 ? 3.494 8.086 -11.055 1.00 88.12 113 LEU A O 1
ATOM 892 N N . PRO A 1 114 ? 3.440 8.943 -13.139 1.00 85.50 114 PRO A N 1
ATOM 893 C CA . PRO A 1 114 ? 2.609 10.080 -12.745 1.00 85.50 114 PRO A CA 1
ATOM 894 C C . PRO A 1 114 ? 1.254 9.650 -12.167 1.00 85.50 114 PRO A C 1
ATOM 896 O O . PRO A 1 114 ? 0.813 10.194 -11.151 1.00 85.50 114 PRO A O 1
ATOM 899 N N . LYS A 1 115 ? 0.610 8.637 -12.769 1.00 85.81 115 LYS A N 1
ATOM 900 C CA . LYS A 1 115 ? -0.671 8.080 -12.299 1.00 85.81 115 LYS A CA 1
ATOM 901 C C . LYS A 1 115 ? -0.494 7.454 -10.915 1.00 85.81 115 LYS A C 1
ATOM 903 O O . LYS A 1 115 ? -1.218 7.829 -9.993 1.00 85.81 115 LYS A O 1
ATOM 908 N N . LEU A 1 116 ? 0.506 6.587 -10.742 1.00 89.31 116 LEU A N 1
ATOM 909 C CA . LEU A 1 116 ? 0.812 5.932 -9.463 1.00 89.31 116 LEU A CA 1
ATOM 910 C C . LEU A 1 116 ? 1.055 6.943 -8.337 1.00 89.31 116 LEU A C 1
ATOM 912 O O . LEU A 1 116 ? 0.418 6.875 -7.285 1.00 89.31 116 LEU A O 1
ATOM 916 N N . LEU A 1 117 ? 1.921 7.930 -8.564 1.00 86.50 117 LEU A N 1
ATOM 917 C CA . LEU A 1 117 ? 2.251 8.924 -7.546 1.00 86.50 117 LEU A CA 1
ATOM 918 C C . LEU A 1 117 ? 1.083 9.865 -7.235 1.00 86.50 117 LEU A C 1
ATOM 920 O O . LEU A 1 117 ? 0.916 10.266 -6.082 1.00 86.50 117 LEU A O 1
ATOM 924 N N . SER A 1 118 ? 0.235 10.182 -8.218 1.00 83.00 118 SER A N 1
ATOM 925 C CA . SER A 1 118 ? -0.982 10.969 -7.981 1.00 83.00 118 SER A CA 1
ATOM 926 C C . SER A 1 118 ? -1.960 10.255 -7.039 1.00 83.00 118 SER A C 1
ATOM 928 O O . SER A 1 118 ? -2.526 10.886 -6.144 1.00 83.00 118 SER A O 1
ATOM 930 N N . LEU A 1 119 ? -2.100 8.934 -7.178 1.00 85.81 119 LEU A N 1
ATOM 931 C CA . LEU A 1 119 ? -2.944 8.106 -6.320 1.00 85.81 119 LEU A CA 1
ATOM 932 C C . LEU A 1 119 ? -2.342 7.966 -4.921 1.00 85.81 119 LEU A C 1
ATOM 934 O O . LEU A 1 119 ? -3.042 8.181 -3.936 1.00 85.81 119 LEU A O 1
ATOM 938 N N . ILE A 1 120 ? -1.033 7.721 -4.817 1.00 87.75 120 ILE A N 1
ATOM 939 C CA . ILE A 1 120 ? -0.319 7.700 -3.530 1.00 87.75 120 ILE A CA 1
ATOM 940 C C . ILE A 1 120 ? -0.485 9.042 -2.796 1.00 87.75 120 ILE A C 1
ATOM 942 O O . ILE A 1 120 ? -0.770 9.077 -1.597 1.00 87.75 120 ILE A O 1
ATOM 946 N N . ARG A 1 121 ? -0.383 10.164 -3.515 1.00 83.38 121 ARG A N 1
ATOM 947 C CA . ARG A 1 121 ? -0.631 11.502 -2.964 1.00 83.38 121 ARG A CA 1
ATOM 948 C C . ARG A 1 121 ? -2.082 11.685 -2.518 1.00 83.38 121 ARG A C 1
ATOM 950 O O . ARG A 1 121 ? -2.317 12.287 -1.472 1.00 83.38 121 ARG A O 1
ATOM 957 N N . MET A 1 122 ? -3.051 11.192 -3.287 1.00 84.31 122 MET A N 1
ATOM 958 C CA . MET A 1 122 ? -4.465 11.231 -2.909 1.00 84.31 122 MET A CA 1
ATOM 959 C C . MET A 1 122 ? -4.694 10.477 -1.595 1.00 84.31 122 MET A C 1
ATOM 961 O O . MET A 1 122 ? -5.341 11.020 -0.698 1.00 84.31 122 MET A O 1
ATOM 965 N N . ILE A 1 123 ? -4.097 9.292 -1.444 1.00 85.25 123 ILE A N 1
ATOM 966 C CA . ILE A 1 123 ? -4.158 8.501 -0.209 1.00 85.25 123 ILE A CA 1
ATOM 967 C C . ILE A 1 123 ? -3.560 9.288 0.959 1.00 85.25 123 ILE A C 1
ATOM 969 O O . ILE A 1 123 ? -4.209 9.411 1.992 1.00 85.25 123 ILE A O 1
ATOM 973 N N . TRP A 1 124 ? -2.379 9.887 0.787 1.00 84.69 124 TRP A N 1
ATOM 974 C CA . TRP A 1 124 ? -1.745 10.708 1.823 1.00 84.69 124 TRP A CA 1
ATOM 975 C C . TRP A 1 124 ? -2.631 11.866 2.303 1.00 84.69 124 TRP A C 1
ATOM 977 O O . TRP A 1 124 ? -2.747 12.104 3.502 1.00 84.69 124 TRP A O 1
ATOM 987 N N . MET A 1 125 ? -3.259 12.590 1.372 1.00 79.62 125 MET A N 1
ATOM 988 C CA . MET A 1 125 ? -4.033 13.793 1.698 1.00 79.62 125 MET A CA 1
ATOM 989 C C . MET A 1 125 ? -5.405 13.487 2.305 1.00 79.62 125 MET A C 1
ATOM 991 O O . MET A 1 125 ? -5.916 14.293 3.078 1.00 79.62 125 MET A O 1
ATOM 995 N N . ASN A 1 126 ? -6.009 12.349 1.951 1.00 79.50 126 ASN A N 1
ATOM 996 C CA . ASN A 1 126 ? -7.404 12.054 2.289 1.00 79.50 126 ASN A CA 1
ATOM 997 C C . ASN A 1 126 ? -7.571 10.902 3.285 1.00 79.50 126 ASN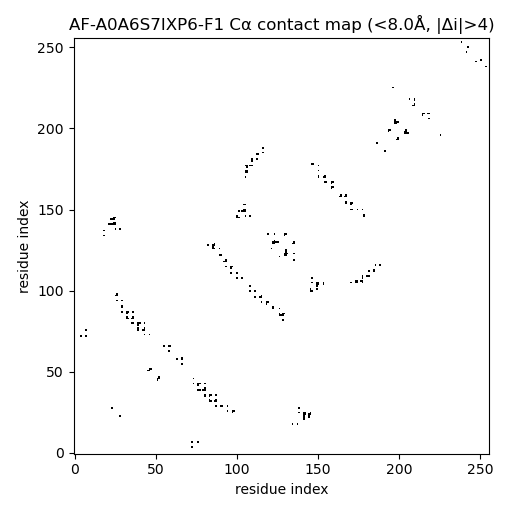 A C 1
ATOM 999 O O . ASN A 1 126 ? -8.643 10.768 3.874 1.00 79.50 126 ASN A O 1
ATOM 1003 N N . SER A 1 127 ? -6.553 10.063 3.486 1.00 86.19 127 SER A N 1
ATOM 1004 C CA . SER A 1 127 ? -6.659 8.947 4.419 1.00 86.19 127 SER A CA 1
ATOM 1005 C C . SER A 1 127 ? -6.585 9.422 5.863 1.00 86.19 127 SER A C 1
ATOM 1007 O O . SER A 1 127 ? -5.639 10.084 6.279 1.00 86.19 127 SER A O 1
ATOM 1009 N N . GLU A 1 128 ? -7.569 9.034 6.666 1.00 85.00 128 GLU A N 1
ATOM 1010 C CA . GLU A 1 128 ? -7.580 9.345 8.093 1.00 85.00 128 GLU A CA 1
ATOM 1011 C C . GLU A 1 128 ? -6.506 8.562 8.858 1.00 85.00 128 GLU A C 1
ATOM 1013 O O . GLU A 1 128 ? -5.872 9.096 9.769 1.00 85.00 128 GLU A O 1
ATOM 1018 N N . HIS A 1 129 ? -6.251 7.321 8.435 1.00 84.31 129 HIS A N 1
ATOM 1019 C CA . HIS A 1 129 ? -5.387 6.386 9.148 1.00 84.31 129 HIS A CA 1
ATOM 1020 C C . HIS A 1 129 ? -4.107 5.996 8.392 1.00 84.31 129 HIS A C 1
ATOM 1022 O O . HIS A 1 129 ? -3.213 5.431 9.020 1.00 84.31 129 HIS A O 1
ATOM 1028 N N . TYR A 1 130 ? -3.978 6.303 7.095 1.00 83.19 130 TYR A N 1
ATOM 1029 C CA . TYR A 1 130 ? -2.818 5.989 6.237 1.00 83.19 130 TYR A CA 1
ATOM 1030 C C . TYR A 1 130 ? -2.032 7.248 5.806 1.00 83.19 130 TYR A C 1
ATOM 1032 O O . TYR A 1 130 ? -1.439 7.298 4.734 1.00 83.19 130 TYR A O 1
ATOM 1040 N N . LYS A 1 131 ? -2.023 8.296 6.635 1.00 80.31 131 LYS A N 1
ATOM 1041 C CA . LYS A 1 131 ? -1.340 9.578 6.362 1.00 80.31 131 LYS A CA 1
ATOM 1042 C C . LYS A 1 131 ? -0.084 9.821 7.210 1.00 80.31 131 LYS A C 1
ATOM 1044 O O . LYS A 1 131 ? 0.287 10.967 7.445 1.00 80.31 131 LYS A O 1
ATOM 1049 N N . SER A 1 132 ? 0.541 8.768 7.744 1.00 82.06 132 SER A N 1
ATOM 1050 C CA . SER A 1 132 ? 1.787 8.894 8.517 1.00 82.06 132 SER A CA 1
ATOM 1051 C C . SER A 1 132 ? 3.011 8.750 7.618 1.00 82.06 132 SER A C 1
ATOM 1053 O O . SER A 1 132 ? 3.003 7.959 6.665 1.00 82.06 132 SER A O 1
ATOM 1055 N N . ARG A 1 133 ? 4.064 9.534 7.892 1.00 79.19 133 ARG A N 1
ATOM 1056 C CA . ARG A 1 133 ? 5.274 9.589 7.053 1.00 79.19 133 ARG A CA 1
ATOM 1057 C C . ARG A 1 133 ? 5.875 8.197 6.864 1.00 79.19 133 ARG A C 1
ATOM 1059 O O . ARG A 1 133 ? 6.334 7.871 5.774 1.00 79.19 133 ARG A O 1
ATOM 1066 N N . GLU A 1 134 ? 5.823 7.378 7.903 1.00 81.44 134 GLU A N 1
ATOM 1067 C CA . GLU A 1 134 ? 6.339 6.014 7.951 1.00 81.44 134 GLU A CA 1
ATOM 1068 C C . GLU A 1 134 ? 5.601 5.115 6.954 1.00 81.44 134 GLU A C 1
ATOM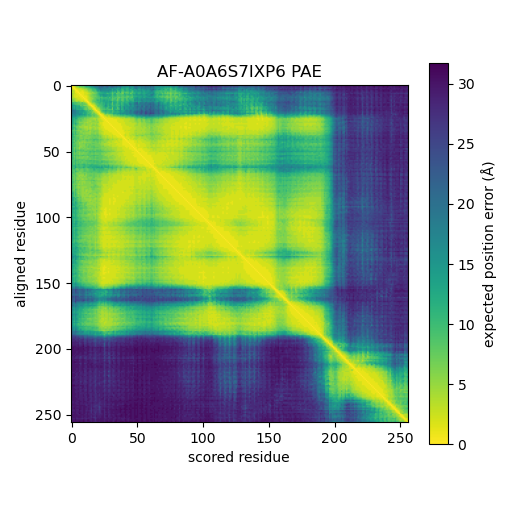 1070 O O . GLU A 1 134 ? 6.240 4.427 6.158 1.00 81.44 134 GLU A O 1
ATOM 1075 N N . ARG A 1 135 ? 4.262 5.180 6.919 1.00 84.44 135 ARG A N 1
ATOM 1076 C CA . ARG A 1 135 ? 3.437 4.384 5.997 1.00 84.44 135 ARG A CA 1
ATOM 1077 C C . ARG A 1 135 ? 3.593 4.825 4.553 1.00 84.44 135 ARG A C 1
ATOM 1079 O O . ARG A 1 135 ? 3.733 3.979 3.675 1.00 84.44 135 ARG A O 1
ATOM 1086 N N . LEU A 1 136 ? 3.651 6.134 4.309 1.00 85.06 136 LEU A N 1
ATOM 1087 C CA . LEU A 1 136 ? 3.912 6.660 2.971 1.00 85.06 136 LEU A CA 1
ATOM 1088 C C . LEU A 1 136 ? 5.290 6.222 2.457 1.00 85.06 136 LEU A C 1
ATOM 1090 O O . LEU A 1 136 ? 5.411 5.737 1.335 1.00 85.06 136 LEU A O 1
ATOM 1094 N N . THR A 1 137 ? 6.318 6.350 3.298 1.00 82.88 137 THR A N 1
ATOM 1095 C CA . THR A 1 137 ? 7.685 5.917 2.975 1.00 82.88 137 THR A CA 1
ATOM 1096 C C . THR A 1 137 ? 7.736 4.409 2.727 1.00 82.88 137 THR A C 1
ATOM 1098 O O . THR A 1 137 ? 8.389 3.959 1.788 1.00 82.88 137 THR A O 1
ATOM 1101 N N . SER A 1 138 ? 7.021 3.619 3.534 1.00 85.56 138 SER A N 1
ATOM 1102 C CA . SER A 1 138 ? 6.899 2.171 3.352 1.00 85.56 138 SER A CA 1
ATOM 1103 C C . SER A 1 138 ? 6.244 1.819 2.016 1.00 85.56 138 SER A C 1
ATOM 1105 O O . SER A 1 138 ? 6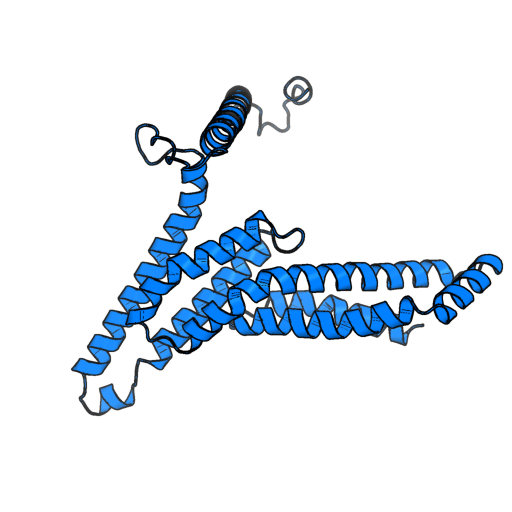.806 1.033 1.259 1.00 85.56 138 SER A O 1
ATOM 1107 N N . LEU A 1 139 ? 5.123 2.453 1.665 1.00 88.44 139 LEU A N 1
ATOM 1108 C CA . LEU A 1 139 ? 4.435 2.228 0.393 1.00 88.44 139 LEU A CA 1
ATOM 1109 C C . LEU A 1 139 ? 5.310 2.592 -0.819 1.00 88.44 139 LEU A C 1
ATOM 1111 O O . LEU A 1 139 ? 5.413 1.809 -1.760 1.00 88.44 139 LEU A O 1
ATOM 1115 N N . LEU A 1 140 ? 5.988 3.743 -0.790 1.00 88.19 140 LEU A N 1
ATOM 1116 C CA . LEU A 1 140 ? 6.887 4.176 -1.871 1.00 88.19 140 LEU A CA 1
ATOM 1117 C C . LEU A 1 140 ? 8.087 3.236 -2.036 1.00 88.19 140 LEU A C 1
ATOM 1119 O O . LEU A 1 140 ? 8.497 2.938 -3.160 1.00 88.19 140 LEU A O 1
ATOM 1123 N N . ARG A 1 141 ? 8.620 2.711 -0.929 1.00 86.94 141 ARG A N 1
ATOM 1124 C CA . ARG A 1 141 ? 9.652 1.670 -0.945 1.00 86.94 141 ARG A CA 1
ATOM 1125 C C . ARG A 1 141 ? 9.136 0.371 -1.562 1.00 86.94 141 ARG A C 1
ATOM 1127 O O . ARG A 1 141 ? 9.821 -0.188 -2.407 1.00 86.94 141 ARG A O 1
ATOM 1134 N N . LYS A 1 142 ? 7.918 -0.064 -1.230 1.00 89.88 142 LYS A N 1
ATOM 1135 C CA . LYS A 1 142 ? 7.287 -1.242 -1.849 1.00 89.88 142 LYS A CA 1
ATOM 1136 C C . LYS A 1 142 ? 7.097 -1.075 -3.362 1.00 89.88 142 LYS A C 1
ATOM 1138 O O . LYS A 1 142 ? 7.419 -1.985 -4.117 1.00 89.88 142 LYS A O 1
ATOM 1143 N N . VAL A 1 143 ? 6.664 0.101 -3.825 1.00 91.31 143 VAL A N 1
ATOM 1144 C CA . VAL A 1 143 ? 6.600 0.419 -5.268 1.00 91.31 143 VAL A CA 1
ATOM 1145 C C . VAL A 1 143 ? 7.993 0.387 -5.904 1.00 91.31 143 VAL A C 1
ATOM 1147 O O . VAL A 1 143 ? 8.161 -0.179 -6.979 1.00 91.31 143 VAL A O 1
ATOM 1150 N N . SER A 1 144 ? 9.008 0.922 -5.220 1.00 89.88 144 SER A N 1
ATOM 1151 C CA . SER A 1 144 ? 10.400 0.877 -5.692 1.00 89.88 144 SER A CA 1
ATOM 1152 C C . SER A 1 144 ? 10.908 -0.563 -5.828 1.00 89.88 144 SER A C 1
ATOM 1154 O O . SER A 1 144 ? 11.532 -0.897 -6.831 1.00 89.88 144 SER A O 1
ATOM 1156 N N . ASN A 1 145 ? 10.597 -1.429 -4.858 1.00 90.19 145 ASN A N 1
ATOM 1157 C CA . ASN A 1 145 ? 10.930 -2.853 -4.910 1.00 90.19 145 ASN A CA 1
ATOM 1158 C C . ASN A 1 145 ? 10.299 -3.533 -6.130 1.00 90.19 145 ASN A C 1
ATOM 1160 O O . ASN A 1 145 ? 10.961 -4.330 -6.791 1.00 90.19 145 ASN A O 1
ATOM 1164 N N . GLU A 1 146 ? 9.046 -3.201 -6.449 1.00 91.88 146 GLU A N 1
ATOM 1165 C CA . GLU A 1 146 ? 8.360 -3.745 -7.621 1.00 91.88 146 GLU A CA 1
ATOM 1166 C C . GLU A 1 146 ? 9.009 -3.274 -8.929 1.00 91.88 146 GLU A C 1
ATOM 1168 O O . GLU A 1 146 ? 9.293 -4.092 -9.799 1.00 91.88 146 GLU A O 1
ATOM 1173 N N . ILE A 1 147 ? 9.360 -1.988 -9.044 1.00 89.19 147 ILE A N 1
ATOM 1174 C CA . ILE A 1 147 ? 10.091 -1.456 -10.209 1.00 89.19 147 ILE A CA 1
ATOM 1175 C C . ILE A 1 147 ? 11.430 -2.183 -10.388 1.00 89.19 147 ILE A C 1
ATOM 1177 O O . ILE A 1 147 ? 11.744 -2.645 -11.486 1.00 89.19 147 ILE A O 1
ATOM 1181 N N . ILE A 1 148 ? 12.199 -2.348 -9.306 1.00 87.56 148 ILE A N 1
ATOM 1182 C CA . ILE A 1 148 ? 13.467 -3.089 -9.329 1.00 87.56 148 ILE A CA 1
ATOM 1183 C C . ILE A 1 148 ? 13.232 -4.528 -9.801 1.00 87.56 148 ILE A C 1
ATOM 1185 O O . ILE A 1 148 ? 13.977 -5.016 -10.647 1.00 87.56 148 ILE A O 1
ATOM 1189 N N . ARG A 1 149 ? 12.179 -5.191 -9.308 1.00 89.31 149 ARG A N 1
ATOM 1190 C CA . ARG A 1 149 ? 11.797 -6.557 -9.695 1.00 89.31 149 ARG A CA 1
ATOM 1191 C C . ARG A 1 149 ? 11.466 -6.664 -11.188 1.00 89.31 149 ARG A C 1
ATOM 1193 O O . ARG A 1 149 ? 11.841 -7.649 -11.820 1.00 89.31 149 ARG A O 1
ATOM 1200 N N . ARG A 1 150 ? 10.801 -5.665 -11.780 1.00 89.50 150 ARG A N 1
ATOM 1201 C CA . ARG A 1 150 ? 10.526 -5.620 -13.231 1.00 89.50 150 ARG A CA 1
ATOM 1202 C C . ARG A 1 150 ? 11.798 -5.412 -14.050 1.00 89.50 150 ARG A C 1
ATOM 1204 O O . ARG A 1 150 ? 12.035 -6.167 -14.998 1.00 89.50 150 ARG A O 1
ATOM 1211 N N . CYS A 1 151 ? 12.664 -4.489 -13.634 1.00 85.06 151 CYS A N 1
ATOM 1212 C CA . CYS A 1 151 ? 13.973 -4.273 -14.254 1.00 85.06 151 CYS A CA 1
ATOM 1213 C C . CYS A 1 151 ? 14.836 -5.545 -14.234 1.00 85.06 151 CYS A C 1
ATOM 1215 O O . CYS A 1 151 ? 15.329 -5.972 -15.275 1.00 85.06 151 CYS A O 1
ATOM 1217 N N . THR A 1 152 ? 14.966 -6.209 -13.081 1.00 83.25 152 THR A N 1
ATOM 1218 C CA . THR A 1 152 ? 15.790 -7.423 -12.957 1.00 83.25 152 THR A CA 1
ATOM 1219 C C . THR A 1 152 ? 15.203 -8.616 -13.702 1.00 83.25 152 THR A C 1
ATOM 1221 O O . THR A 1 152 ? 15.962 -9.374 -14.295 1.00 83.25 152 THR A O 1
ATOM 1224 N N . SER A 1 153 ? 13.874 -8.757 -13.757 1.00 83.75 153 SER A N 1
ATOM 1225 C CA . SER A 1 153 ? 13.225 -9.847 -14.503 1.00 83.75 153 SER A CA 1
ATOM 1226 C C . SER A 1 153 ? 13.417 -9.771 -16.022 1.00 83.75 153 SER A C 1
ATOM 1228 O O . SER A 1 153 ? 13.320 -10.787 -16.702 1.00 83.75 153 SER A O 1
ATOM 1230 N N . THR A 1 154 ? 13.710 -8.581 -16.559 1.00 76.88 154 THR A N 1
ATOM 1231 C CA . THR A 1 154 ? 13.913 -8.372 -18.004 1.00 76.88 154 THR A CA 1
ATOM 1232 C C . THR A 1 154 ? 15.362 -8.649 -18.428 1.00 76.88 154 THR A C 1
ATOM 1234 O O . THR A 1 154 ? 15.637 -8.887 -19.604 1.00 76.88 154 THR A O 1
ATOM 1237 N N . ILE A 1 155 ? 16.307 -8.642 -17.483 1.00 72.81 155 ILE A N 1
ATOM 1238 C CA . ILE A 1 155 ? 17.725 -8.900 -17.748 1.00 72.81 155 ILE A CA 1
ATOM 1239 C C . ILE A 1 155 ? 17.954 -10.417 -17.726 1.00 72.81 155 ILE A C 1
ATOM 1241 O O . ILE A 1 155 ? 18.135 -11.020 -16.671 1.00 72.81 155 ILE A O 1
ATOM 1245 N N . CYS A 1 156 ? 17.949 -11.044 -18.904 1.00 68.75 156 CYS A N 1
ATOM 1246 C CA . CYS A 1 156 ? 18.263 -12.465 -19.045 1.00 68.75 156 CYS A CA 1
ATOM 1247 C C . CYS A 1 156 ? 19.785 -12.679 -19.125 1.00 68.75 156 CYS A C 1
ATOM 1249 O O . CYS A 1 156 ? 20.445 -12.162 -20.029 1.00 68.75 156 CYS A O 1
ATOM 1251 N N . LEU A 1 157 ? 20.341 -13.439 -18.176 1.00 62.69 157 LEU A N 1
ATOM 1252 C CA . LEU A 1 157 ? 21.766 -13.792 -18.154 1.00 62.69 157 LEU A CA 1
ATOM 1253 C C . LEU A 1 157 ? 22.124 -14.799 -19.257 1.00 62.69 157 LEU A C 1
ATOM 1255 O O . LEU A 1 157 ? 23.201 -14.690 -19.837 1.00 62.69 157 LEU A O 1
ATOM 1259 N N . ASP A 1 158 ? 21.220 -15.718 -19.601 1.00 65.00 158 ASP A N 1
ATOM 1260 C CA . ASP A 1 158 ? 21.451 -16.715 -20.657 1.00 65.00 158 ASP A CA 1
ATOM 1261 C C . ASP A 1 158 ? 21.623 -16.043 -22.027 1.00 65.00 158 ASP A C 1
ATOM 1263 O O . ASP A 1 158 ? 22.559 -16.356 -22.757 1.00 65.00 158 ASP A O 1
ATOM 1267 N N . ASP A 1 159 ? 20.829 -15.009 -22.323 1.00 64.50 159 ASP A N 1
ATOM 1268 C CA . ASP A 1 159 ? 20.987 -14.174 -23.521 1.00 64.50 159 ASP A CA 1
ATOM 1269 C C . ASP A 1 159 ? 22.378 -13.513 -23.601 1.00 64.50 159 ASP A C 1
ATOM 1271 O O . ASP A 1 159 ? 22.941 -13.363 -24.689 1.00 64.50 159 ASP A O 1
ATOM 1275 N N . ILE A 1 160 ? 22.955 -13.133 -22.454 1.00 62.97 160 ILE A N 1
ATOM 1276 C CA . ILE A 1 160 ? 24.306 -12.555 -22.379 1.00 62.97 160 ILE A CA 1
ATOM 1277 C C . ILE A 1 160 ? 25.352 -13.629 -22.688 1.00 62.97 160 ILE A C 1
ATOM 1279 O O . ILE A 1 160 ? 26.262 -13.381 -23.483 1.00 62.97 160 ILE A O 1
ATOM 1283 N N . PHE A 1 161 ? 25.215 -14.819 -22.099 1.00 65.56 161 PHE A N 1
ATOM 1284 C CA . PHE A 1 161 ? 26.142 -15.933 -22.309 1.00 65.56 161 PHE A CA 1
ATOM 1285 C C . PHE A 1 161 ? 26.043 -16.547 -23.715 1.00 65.56 161 PHE A C 1
ATOM 1287 O O . PHE A 1 161 ? 27.040 -17.045 -24.232 1.00 65.56 161 PHE A O 1
ATOM 1294 N N . GLU A 1 162 ? 24.892 -16.432 -24.377 1.00 73.69 162 GLU A N 1
ATOM 1295 C CA . GLU A 1 162 ? 24.664 -16.859 -25.765 1.00 73.69 162 GLU A CA 1
ATOM 1296 C C . GLU A 1 162 ? 25.071 -15.807 -26.817 1.00 73.69 162 GLU A C 1
ATOM 1298 O O . GLU A 1 162 ? 24.870 -16.004 -28.016 1.00 73.69 162 GLU A O 1
ATOM 1303 N N . GLY A 1 163 ? 25.649 -14.673 -26.402 1.00 64.19 163 GLY A N 1
ATOM 1304 C CA . GLY A 1 163 ? 26.143 -13.639 -27.316 1.00 64.19 163 GLY A CA 1
ATOM 1305 C C . GLY A 1 163 ? 25.065 -12.699 -27.870 1.00 64.19 163 GLY A C 1
ATOM 1306 O O . GLY A 1 163 ? 25.358 -11.872 -28.738 1.00 64.19 163 GLY A O 1
ATOM 1307 N N . ARG A 1 164 ? 23.833 -12.736 -27.343 1.00 69.81 164 ARG A N 1
ATOM 1308 C CA . ARG A 1 164 ? 22.748 -11.787 -27.661 1.00 69.81 164 ARG A CA 1
ATOM 1309 C C . ARG A 1 164 ? 22.916 -10.484 -26.864 1.00 69.81 164 ARG A C 1
ATOM 1311 O O . ARG A 1 164 ? 22.024 -10.002 -26.178 1.00 69.81 164 ARG A O 1
ATOM 1318 N N . ILE A 1 165 ? 24.087 -9.862 -27.006 1.00 72.25 165 ILE A N 1
ATOM 1319 C CA . ILE A 1 165 ? 24.505 -8.680 -26.230 1.00 72.25 165 ILE A CA 1
ATOM 1320 C C . ILE A 1 165 ? 23.583 -7.477 -26.491 1.00 72.25 165 ILE A C 1
ATOM 1322 O O . ILE A 1 165 ? 23.324 -6.688 -25.590 1.00 72.25 165 ILE A O 1
ATOM 1326 N N . GLN A 1 166 ? 23.051 -7.337 -27.709 1.00 75.81 166 GLN A N 1
ATOM 1327 C CA . GLN A 1 166 ? 22.228 -6.182 -28.095 1.00 75.81 166 GLN A CA 1
ATOM 1328 C C . GLN A 1 166 ? 20.865 -6.138 -27.391 1.00 75.81 166 GLN A C 1
ATOM 1330 O O . GLN A 1 166 ? 20.399 -5.059 -27.023 1.00 75.81 166 GLN A O 1
ATOM 1335 N N . THR A 1 167 ? 20.218 -7.288 -27.182 1.00 75.94 167 THR A N 1
ATOM 1336 C CA . THR A 1 167 ? 18.940 -7.359 -26.457 1.00 75.94 167 THR A CA 1
ATOM 1337 C C . THR A 1 167 ? 19.147 -7.088 -24.974 1.00 75.94 167 THR A C 1
ATOM 1339 O O . THR A 1 167 ? 18.420 -6.277 -24.402 1.00 75.94 167 THR A O 1
ATOM 1342 N N . SER A 1 168 ? 20.190 -7.668 -24.380 1.00 73.75 168 SER A N 1
ATOM 1343 C CA . SER A 1 168 ? 20.530 -7.451 -22.971 1.00 73.75 168 SER A CA 1
ATOM 1344 C C . SER A 1 168 ? 20.990 -6.016 -22.694 1.00 73.75 168 SER A C 1
ATOM 1346 O O . SER A 1 168 ? 20.608 -5.436 -21.680 1.00 73.75 168 SER A O 1
ATOM 1348 N N . LEU A 1 169 ? 21.736 -5.394 -23.616 1.00 79.94 169 LEU A N 1
ATOM 1349 C CA . LEU A 1 169 ? 22.129 -3.984 -23.524 1.00 79.94 169 LEU A CA 1
ATOM 1350 C C . LEU A 1 169 ? 20.910 -3.057 -23.580 1.00 79.94 169 LEU A C 1
ATOM 1352 O O . LEU A 1 169 ? 20.811 -2.133 -22.775 1.00 79.94 169 LEU A O 1
ATOM 1356 N N . ARG A 1 170 ? 19.965 -3.316 -24.494 1.00 83.88 170 ARG A N 1
ATOM 1357 C CA . ARG A 1 170 ? 18.724 -2.537 -24.591 1.00 83.88 170 ARG A CA 1
ATOM 1358 C C . ARG A 1 170 ? 17.878 -2.672 -23.325 1.00 83.88 170 ARG A C 1
ATOM 1360 O O . ARG A 1 170 ? 17.452 -1.660 -22.784 1.00 83.88 170 ARG A O 1
ATOM 1367 N N . ALA A 1 171 ? 17.690 -3.891 -22.820 1.00 81.00 171 ALA A N 1
ATOM 1368 C CA . ALA A 1 171 ? 16.960 -4.136 -21.575 1.00 81.00 171 ALA A CA 1
ATOM 1369 C C . ALA A 1 171 ? 17.597 -3.412 -20.374 1.00 81.00 171 ALA A C 1
ATOM 1371 O O . ALA A 1 171 ? 16.889 -2.854 -19.531 1.00 81.00 171 ALA A O 1
ATOM 1372 N N . LEU A 1 172 ? 18.933 -3.370 -20.314 1.00 82.38 172 LEU A N 1
ATOM 1373 C CA . LEU A 1 172 ? 19.661 -2.628 -19.288 1.00 82.38 172 LEU A CA 1
ATOM 1374 C C . LEU A 1 172 ? 19.453 -1.113 -19.422 1.00 82.38 172 LEU A C 1
ATOM 1376 O O . LEU A 1 172 ? 19.171 -0.454 -18.427 1.00 82.38 172 LEU A O 1
ATOM 1380 N N . GLN A 1 173 ? 19.546 -0.562 -20.635 1.00 85.94 173 GLN A N 1
ATOM 1381 C CA . GLN A 1 173 ? 19.295 0.862 -20.893 1.00 85.94 173 GLN A CA 1
ATOM 1382 C C . GLN A 1 173 ? 17.863 1.267 -20.525 1.00 85.94 173 GLN A C 1
ATOM 1384 O O . GLN A 1 173 ? 17.668 2.278 -19.856 1.00 85.94 173 GLN A O 1
ATOM 1389 N N . GLU A 1 174 ? 16.872 0.457 -20.902 1.00 87.94 174 GLU A N 1
ATOM 1390 C CA . GLU A 1 174 ? 15.468 0.668 -20.531 1.00 87.94 174 GLU A CA 1
ATOM 1391 C C . GLU A 1 174 ? 15.276 0.615 -19.006 1.00 87.94 174 GLU A C 1
ATOM 1393 O O . GLU A 1 174 ? 14.545 1.428 -18.445 1.00 87.94 174 GLU A O 1
ATOM 1398 N N . SER A 1 175 ? 15.980 -0.289 -18.317 1.00 87.00 175 SER A N 1
ATOM 1399 C CA . SER A 1 175 ? 15.954 -0.389 -16.852 1.00 87.00 175 SER A CA 1
ATOM 1400 C C . SER A 1 175 ? 16.593 0.820 -16.163 1.00 87.00 175 SER A C 1
ATOM 1402 O O . SER A 1 175 ? 16.058 1.308 -15.169 1.00 87.00 175 SER A O 1
ATOM 1404 N N . ILE A 1 176 ? 17.713 1.332 -16.688 1.00 82.62 176 ILE A N 1
ATOM 1405 C CA . ILE A 1 176 ? 18.358 2.551 -16.176 1.00 82.62 176 ILE A CA 1
ATOM 1406 C C . ILE A 1 176 ? 17.416 3.744 -16.346 1.00 82.62 176 ILE A C 1
ATOM 1408 O O . ILE A 1 176 ? 17.123 4.417 -15.361 1.00 82.62 176 ILE A O 1
ATOM 1412 N N . ALA A 1 177 ? 16.871 3.943 -17.550 1.00 87.50 177 ALA A N 1
ATOM 1413 C CA . ALA A 1 177 ? 15.936 5.031 -17.833 1.00 87.50 177 ALA A CA 1
ATOM 1414 C C . ALA A 1 177 ? 14.680 4.959 -16.946 1.00 87.50 177 ALA A C 1
ATOM 1416 O O . ALA A 1 177 ? 14.198 5.976 -16.449 1.00 87.50 177 ALA A O 1
ATOM 1417 N N . CYS A 1 178 ? 14.171 3.750 -16.692 1.00 87.06 178 CYS A N 1
ATOM 1418 C CA . CYS A 1 178 ? 13.074 3.520 -15.757 1.00 87.06 178 CYS A CA 1
ATOM 1419 C C . CYS A 1 178 ? 13.422 3.972 -14.330 1.00 87.06 178 CYS A C 1
ATOM 1421 O O . CYS A 1 178 ? 12.652 4.699 -13.699 1.00 87.06 178 CYS A O 1
ATOM 1423 N N . CYS A 1 179 ? 14.585 3.568 -13.814 1.00 83.38 179 CYS A N 1
ATOM 1424 C CA . CYS A 1 179 ? 15.047 3.948 -12.479 1.00 83.38 179 CYS A CA 1
ATOM 1425 C C . CYS A 1 179 ? 15.306 5.459 -12.352 1.00 83.38 179 CYS A C 1
ATOM 1427 O O . CYS A 1 179 ? 14.968 6.055 -11.327 1.00 83.38 179 CYS A O 1
ATOM 1429 N N . GLU A 1 180 ? 15.877 6.086 -13.381 1.00 83.94 180 GLU A N 1
ATOM 1430 C CA . GLU A 1 180 ? 16.086 7.536 -13.441 1.00 83.94 180 GLU A CA 1
ATOM 1431 C C . GLU A 1 180 ? 14.751 8.283 -13.433 1.00 83.94 180 GLU A C 1
ATOM 1433 O O . GLU A 1 180 ? 14.545 9.154 -12.588 1.00 83.94 180 GLU A O 1
ATOM 1438 N N . SER A 1 181 ? 13.798 7.864 -14.269 1.00 85.56 181 SER A N 1
ATOM 1439 C CA . SER A 1 181 ? 12.453 8.443 -14.298 1.00 85.56 181 SER A CA 1
ATOM 1440 C C . SER A 1 181 ? 11.727 8.289 -12.957 1.00 85.56 181 SER A C 1
ATOM 1442 O O . SER A 1 181 ? 11.074 9.228 -12.495 1.00 85.56 181 SER A O 1
ATOM 1444 N N . TRP A 1 182 ? 11.878 7.149 -12.272 1.00 86.38 182 TRP A N 1
ATOM 1445 C CA . TRP A 1 182 ? 11.350 6.970 -10.916 1.00 86.38 182 TRP A CA 1
ATOM 1446 C C . TRP A 1 182 ? 11.956 7.957 -9.926 1.00 86.38 182 TRP A C 1
ATOM 1448 O O . TRP A 1 182 ? 11.217 8.619 -9.196 1.00 86.38 182 TRP A O 1
ATOM 1458 N N . LYS A 1 183 ? 13.282 8.107 -9.932 1.00 83.00 183 LYS A N 1
ATOM 1459 C CA . LYS A 1 183 ? 13.991 9.049 -9.062 1.00 83.00 183 LYS A CA 1
ATOM 1460 C C . LYS A 1 183 ? 13.556 10.494 -9.316 1.00 83.00 183 LYS A C 1
ATOM 1462 O O . LYS A 1 183 ? 13.276 11.210 -8.358 1.00 83.00 183 LYS A O 1
ATOM 1467 N N . GLU A 1 184 ? 13.472 10.910 -10.577 1.00 82.75 184 GLU A N 1
ATOM 1468 C CA . GLU A 1 184 ? 13.035 12.255 -10.966 1.00 82.75 184 GLU A CA 1
ATOM 1469 C C . GLU A 1 184 ? 11.580 12.510 -10.586 1.00 82.75 184 GLU A C 1
ATOM 1471 O O . GLU A 1 184 ? 11.268 13.536 -9.990 1.00 82.75 184 GLU A O 1
ATOM 1476 N N . THR A 1 185 ? 10.681 11.566 -10.865 1.00 77.62 185 THR A N 1
ATOM 1477 C CA . THR A 1 185 ? 9.257 11.734 -10.549 1.00 77.62 185 THR A CA 1
ATOM 1478 C C . THR A 1 185 ? 9.021 11.727 -9.039 1.00 77.62 185 THR A C 1
ATOM 1480 O O . THR A 1 185 ? 8.221 12.513 -8.534 1.00 77.62 185 THR A O 1
ATOM 1483 N N . TYR A 1 186 ? 9.757 10.901 -8.292 1.00 76.44 186 TYR A N 1
ATOM 1484 C CA . TYR A 1 186 ? 9.760 10.927 -6.832 1.00 76.44 186 TYR A CA 1
ATOM 1485 C C . TYR A 1 186 ? 10.247 12.282 -6.298 1.00 76.44 186 TYR A C 1
ATOM 1487 O O . TYR A 1 186 ? 9.565 12.891 -5.472 1.00 76.44 186 TYR A O 1
ATOM 1495 N N . ALA A 1 187 ? 11.375 12.792 -6.809 1.00 75.25 187 ALA A N 1
ATOM 1496 C CA . ALA A 1 187 ? 11.911 14.101 -6.440 1.00 75.25 187 ALA A CA 1
ATOM 1497 C C . ALA A 1 187 ? 10.919 15.224 -6.765 1.00 75.25 187 ALA A C 1
ATOM 1499 O O . ALA A 1 187 ? 10.587 16.004 -5.880 1.00 75.25 187 ALA A O 1
ATOM 1500 N N . MET A 1 188 ? 10.332 15.230 -7.965 1.00 68.50 188 MET A N 1
ATOM 1501 C CA . MET A 1 188 ? 9.280 16.170 -8.363 1.00 68.50 188 MET A CA 1
ATOM 1502 C C . MET A 1 188 ? 8.037 16.097 -7.480 1.00 68.50 188 MET A C 1
ATOM 1504 O O . MET A 1 188 ? 7.323 17.083 -7.366 1.00 68.50 188 MET A O 1
ATOM 1508 N N . VAL A 1 189 ? 7.726 14.963 -6.855 1.00 64.50 189 VAL A N 1
ATOM 1509 C CA . VAL A 1 189 ? 6.603 14.863 -5.913 1.00 64.50 189 VAL A CA 1
ATOM 1510 C C . VAL A 1 189 ? 6.996 15.376 -4.533 1.00 64.50 189 VAL A C 1
ATOM 1512 O O . VAL A 1 189 ? 6.199 16.084 -3.918 1.00 64.50 189 VAL A O 1
ATOM 1515 N N . CYS A 1 190 ? 8.214 15.089 -4.069 1.00 63.03 190 CYS A N 1
ATOM 1516 C CA . CYS A 1 190 ? 8.770 15.655 -2.840 1.00 63.03 190 CYS A CA 1
ATOM 1517 C C . CYS A 1 190 ? 8.921 17.186 -2.932 1.00 63.03 190 CYS A C 1
ATOM 1519 O O . CYS A 1 190 ? 8.486 17.899 -2.033 1.00 63.03 190 CYS A O 1
ATOM 1521 N N . GLU A 1 191 ? 9.436 17.701 -4.047 1.00 58.00 191 GLU A N 1
ATOM 1522 C CA . GLU A 1 191 ? 9.533 19.129 -4.381 1.00 58.00 191 GLU A CA 1
ATOM 1523 C C . GLU A 1 191 ? 8.173 19.703 -4.812 1.00 58.00 191 GLU A C 1
ATOM 1525 O O . GLU A 1 191 ? 7.843 20.852 -4.546 1.00 58.00 191 GLU A O 1
ATOM 1530 N N . GLY A 1 192 ? 7.295 18.884 -5.385 1.00 52.00 192 GLY A N 1
ATOM 1531 C CA . GLY A 1 192 ? 5.892 19.172 -5.708 1.00 52.00 192 GLY A CA 1
ATOM 1532 C C . GLY A 1 192 ? 5.029 19.497 -4.492 1.00 52.00 192 GLY A C 1
ATOM 1533 O O . GLY A 1 192 ? 3.980 20.139 -4.622 1.00 52.00 192 GLY A O 1
ATOM 1534 N N . GLN A 1 193 ? 5.474 19.102 -3.295 1.00 49.00 193 GLN A N 1
ATOM 1535 C CA . GLN A 1 193 ? 4.923 19.597 -2.033 1.00 49.00 193 GLN A CA 1
ATOM 1536 C C . GLN A 1 193 ? 5.297 21.071 -1.788 1.00 49.00 193 GLN A C 1
ATOM 1538 O O . GLN A 1 193 ? 4.494 21.801 -1.213 1.00 49.00 193 GLN A O 1
ATOM 1543 N N . MET A 1 194 ? 6.430 21.549 -2.317 1.00 42.47 194 MET A N 1
ATOM 1544 C CA . MET A 1 194 ? 6.796 22.974 -2.380 1.00 42.47 194 MET A CA 1
ATOM 1545 C C . MET A 1 194 ? 6.108 23.723 -3.532 1.00 42.47 194 MET A C 1
ATOM 1547 O O . MET A 1 194 ? 5.918 24.933 -3.439 1.00 42.47 194 MET A O 1
ATOM 1551 N N . HIS A 1 195 ? 5.653 23.049 -4.593 1.00 39.56 195 HIS A N 1
ATOM 1552 C CA . HIS A 1 195 ? 4.914 23.712 -5.680 1.00 39.56 195 HIS A CA 1
ATOM 1553 C C . HIS A 1 195 ? 3.538 24.257 -5.250 1.00 39.56 195 HIS A C 1
ATOM 1555 O O . HIS A 1 195 ? 3.066 25.233 -5.834 1.00 39.56 195 HIS A O 1
ATOM 1561 N N . PHE A 1 196 ? 2.932 23.733 -4.175 1.00 45.44 196 PHE A N 1
ATOM 1562 C CA . PHE A 1 196 ? 1.789 24.396 -3.522 1.00 45.44 196 PHE A CA 1
ATOM 1563 C C . PHE A 1 196 ? 2.182 25.699 -2.806 1.00 45.44 196 PHE A C 1
ATOM 1565 O O . PHE A 1 196 ? 1.347 26.585 -2.666 1.00 45.44 196 PHE A O 1
ATOM 1572 N N . ALA A 1 197 ? 3.457 25.868 -2.441 1.00 45.19 197 ALA A N 1
ATOM 1573 C CA . ALA A 1 197 ? 4.013 27.135 -1.965 1.00 45.19 197 ALA A CA 1
ATOM 1574 C C . ALA A 1 197 ? 4.415 28.090 -3.114 1.00 45.19 197 ALA A C 1
ATOM 1576 O O . ALA A 1 197 ? 4.967 29.161 -2.857 1.00 45.19 197 ALA A O 1
ATOM 1577 N N . ARG A 1 198 ? 4.148 27.721 -4.383 1.00 53.53 198 ARG A N 1
ATOM 1578 C CA . ARG A 1 198 ? 4.430 28.509 -5.601 1.00 53.53 198 ARG A CA 1
ATOM 1579 C C . ARG A 1 198 ? 5.870 29.035 -5.688 1.00 53.53 198 ARG A C 1
ATOM 1581 O O . ARG A 1 198 ? 6.093 30.121 -6.220 1.00 53.53 198 ARG A O 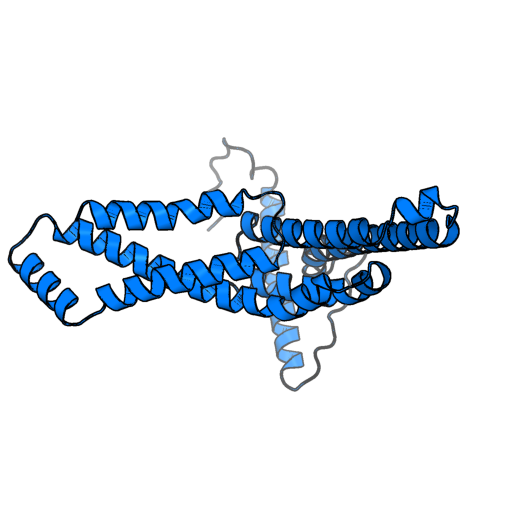1
ATOM 1588 N N . ARG A 1 199 ? 6.852 28.298 -5.161 1.00 45.44 199 ARG A N 1
ATOM 1589 C CA . ARG A 1 199 ? 8.272 28.668 -5.239 1.00 45.44 199 ARG A CA 1
ATOM 1590 C C . ARG A 1 199 ? 9.078 27.530 -5.847 1.00 45.44 199 ARG A C 1
ATOM 1592 O O . ARG A 1 199 ? 9.378 26.552 -5.177 1.00 45.44 199 ARG A O 1
ATOM 1599 N N . HIS A 1 200 ? 9.415 27.703 -7.115 1.00 39.16 200 HIS A N 1
ATOM 1600 C CA . HIS A 1 200 ? 10.573 27.083 -7.749 1.00 39.16 200 HIS A CA 1
ATOM 1601 C C . HIS A 1 200 ? 11.653 28.168 -7.798 1.00 39.16 200 HIS A C 1
ATOM 1603 O O . HIS A 1 200 ? 11.273 29.328 -7.939 1.00 39.16 200 HIS A O 1
ATOM 1609 N N . GLU A 1 201 ? 12.938 27.834 -7.638 1.00 38.97 201 GLU A N 1
ATOM 1610 C CA . GLU A 1 201 ? 14.068 28.783 -7.659 1.00 38.97 201 GLU A CA 1
ATOM 1611 C C . GLU A 1 201 ? 13.828 29.978 -8.613 1.00 38.97 201 GLU A C 1
ATOM 1613 O O . GLU A 1 201 ? 13.933 29.837 -9.829 1.00 38.97 201 GLU A O 1
ATOM 1618 N N . GLY A 1 202 ? 13.416 31.135 -8.069 1.00 55.22 202 GLY A N 1
ATOM 1619 C CA . GLY A 1 202 ? 12.947 32.284 -8.859 1.00 55.22 202 GLY A CA 1
ATOM 1620 C C . GLY A 1 202 ? 11.561 32.836 -8.464 1.00 55.22 202 GLY A C 1
ATOM 1621 O O . GLY A 1 202 ? 11.026 32.503 -7.400 1.00 55.22 202 GLY A O 1
ATOM 1622 N N . PRO A 1 203 ? 10.988 33.760 -9.269 1.00 48.97 203 PRO A N 1
ATOM 1623 C CA . PRO A 1 203 ? 9.727 34.421 -8.951 1.00 48.97 203 PRO A CA 1
ATOM 1624 C C . PRO A 1 203 ? 8.516 33.485 -9.076 1.00 48.97 203 PRO A C 1
ATOM 1626 O O . PRO A 1 203 ? 8.478 32.547 -9.868 1.00 48.97 203 PRO A O 1
ATOM 1629 N N . LYS A 1 204 ? 7.502 33.792 -8.264 1.00 52.25 204 LYS A N 1
ATOM 1630 C CA . LYS A 1 204 ? 6.296 32.996 -8.009 1.00 52.25 204 LYS A CA 1
ATOM 1631 C C . LYS A 1 204 ? 5.533 32.619 -9.287 1.00 52.25 204 LYS A C 1
ATOM 1633 O O . LYS A 1 204 ? 5.125 33.501 -10.041 1.00 52.25 204 LYS A O 1
ATOM 1638 N N . THR A 1 205 ? 5.257 31.331 -9.493 1.00 55.94 205 THR A N 1
ATOM 1639 C CA . THR A 1 205 ? 4.469 30.865 -10.649 1.00 55.94 205 THR A CA 1
ATOM 1640 C C . THR A 1 205 ? 2.982 31.243 -10.515 1.00 55.94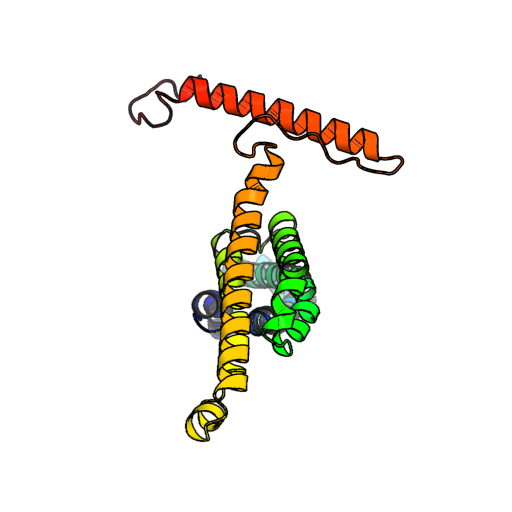 205 THR A C 1
ATOM 1642 O O . THR A 1 205 ? 2.438 31.233 -9.401 1.00 55.94 205 THR A O 1
ATOM 1645 N N . PRO A 1 206 ? 2.288 31.577 -11.622 1.00 57.41 206 PRO A N 1
ATOM 1646 C CA . PRO A 1 206 ? 0.865 31.916 -11.596 1.00 57.41 206 PRO A CA 1
ATOM 1647 C C . PRO A 1 206 ? -0.006 30.710 -11.206 1.00 57.41 206 PRO A C 1
ATOM 1649 O O . PRO A 1 206 ? 0.377 29.558 -11.404 1.00 57.41 206 PRO A O 1
ATOM 1652 N N . LEU A 1 207 ? -1.181 30.981 -10.625 1.00 61.66 207 LEU A N 1
ATOM 1653 C CA . LEU A 1 207 ? -2.142 29.939 -10.246 1.00 61.66 207 LEU A CA 1
ATOM 1654 C C . LEU A 1 207 ? -2.665 29.194 -11.492 1.00 61.66 207 LEU A C 1
ATOM 1656 O O . LEU A 1 207 ? -2.903 29.837 -12.519 1.00 61.66 207 LEU A O 1
ATOM 1660 N N . PRO A 1 208 ? -2.903 27.870 -11.413 1.00 59.59 208 PRO A N 1
ATOM 1661 C CA . PRO A 1 208 ? -3.552 27.131 -12.491 1.00 59.59 208 PRO A CA 1
ATOM 1662 C C . PRO A 1 208 ? -4.956 27.686 -12.774 1.00 59.59 208 PRO A C 1
ATOM 1664 O O . PRO A 1 208 ? -5.677 28.081 -11.856 1.00 59.59 208 PRO A O 1
ATOM 1667 N N . CYS A 1 209 ? -5.381 27.688 -14.040 1.00 60.25 209 CYS A N 1
ATOM 1668 C CA . CYS A 1 209 ? -6.741 28.087 -14.403 1.00 60.25 209 CYS A CA 1
ATOM 1669 C C . CYS A 1 209 ? -7.733 26.965 -14.056 1.00 60.25 209 CYS A C 1
ATOM 1671 O O . CYS A 1 209 ? -7.834 25.965 -14.770 1.00 60.25 209 CYS A O 1
ATOM 1673 N N . PHE A 1 210 ? -8.485 27.131 -12.967 1.00 68.44 210 PHE A N 1
ATOM 1674 C CA . PHE A 1 210 ? -9.566 26.217 -12.602 1.00 68.44 210 PHE A CA 1
ATOM 1675 C C . PHE A 1 210 ? -10.812 26.530 -13.448 1.00 68.44 210 PHE A C 1
ATOM 1677 O O . PHE A 1 210 ? -11.439 27.574 -13.278 1.00 68.44 210 PHE A O 1
ATOM 1684 N N . ARG A 1 211 ? -11.170 25.642 -14.387 1.00 56.81 211 ARG A N 1
ATOM 1685 C CA . ARG A 1 211 ? -12.372 25.789 -15.232 1.00 56.81 2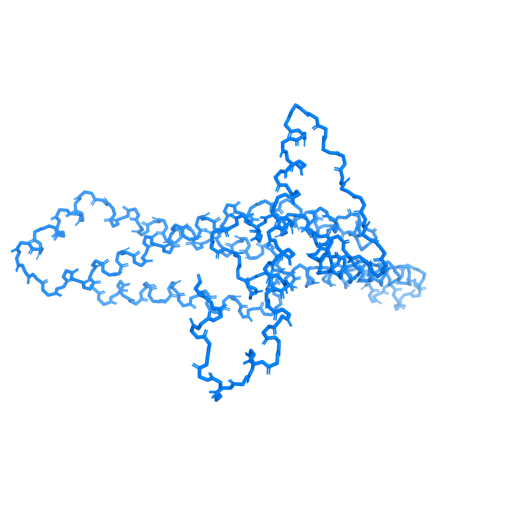11 ARG A CA 1
ATOM 1686 C C . ARG A 1 211 ? -13.641 25.349 -14.483 1.00 56.81 211 ARG A C 1
ATOM 1688 O O . ARG A 1 211 ? -13.607 24.396 -13.711 1.00 56.81 211 ARG A O 1
ATOM 1695 N N . GLY A 1 212 ? -14.768 26.014 -14.756 1.00 76.00 212 GLY A N 1
ATOM 1696 C CA . GLY A 1 212 ? -16.090 25.713 -14.182 1.00 76.00 212 GLY A CA 1
ATOM 1697 C C . GLY A 1 212 ? -16.639 26.825 -13.276 1.00 76.00 212 GLY A C 1
ATOM 1698 O O . GLY A 1 212 ? -15.918 27.747 -12.909 1.00 76.00 212 GLY A O 1
ATOM 1699 N N . ILE A 1 213 ? -17.920 26.729 -12.895 1.00 67.88 213 ILE A N 1
ATOM 1700 C CA . ILE A 1 213 ? -18.650 27.771 -12.132 1.00 67.88 213 ILE A CA 1
ATOM 1701 C C . ILE A 1 213 ? -18.025 28.004 -10.741 1.00 67.88 213 ILE A C 1
ATOM 1703 O O . ILE A 1 213 ? -18.004 29.125 -10.248 1.00 67.88 213 ILE A O 1
ATOM 1707 N N . ARG A 1 214 ? -17.433 26.955 -10.149 1.00 70.69 214 ARG A N 1
ATOM 1708 C CA . ARG A 1 214 ? -16.703 27.006 -8.866 1.00 70.69 214 ARG A CA 1
ATOM 1709 C C . ARG A 1 214 ? -15.216 27.355 -9.003 1.00 70.69 214 ARG A C 1
ATOM 1711 O O . ARG A 1 214 ? -14.530 27.501 -7.998 1.00 70.69 214 ARG A O 1
ATOM 1718 N N . GLY A 1 215 ? -14.695 27.477 -10.225 1.00 72.25 215 GLY A N 1
ATOM 1719 C CA . GLY A 1 215 ? -13.289 27.813 -10.479 1.00 72.25 215 GLY A CA 1
ATOM 1720 C C . GLY A 1 215 ? -12.841 29.104 -9.779 1.00 72.25 215 GLY A C 1
ATOM 1721 O O . GLY A 1 215 ? -11.843 29.074 -9.059 1.00 72.25 215 GLY A O 1
ATOM 1722 N N . PRO A 1 216 ? -13.602 30.210 -9.887 1.00 76.88 216 PRO A N 1
ATOM 1723 C CA . PRO A 1 216 ? -13.300 31.456 -9.181 1.00 76.88 216 PRO A CA 1
ATOM 1724 C C . PRO A 1 216 ? -13.315 31.330 -7.650 1.00 76.88 216 PRO A C 1
ATOM 1726 O O . PRO A 1 216 ? -12.527 31.984 -6.972 1.00 76.88 216 PRO A O 1
ATOM 1729 N N . GLU A 1 217 ? -14.188 30.486 -7.094 1.00 75.19 217 GLU A N 1
ATOM 1730 C CA . GLU A 1 217 ? -14.281 30.251 -5.646 1.00 75.19 217 GLU A CA 1
ATOM 1731 C C . GLU A 1 217 ? -13.072 29.470 -5.125 1.00 75.19 217 GLU A C 1
ATOM 1733 O O . GLU A 1 217 ? -12.500 29.830 -4.098 1.00 75.19 217 GLU A O 1
ATOM 1738 N N . ILE A 1 218 ? -12.631 28.453 -5.871 1.00 70.75 218 ILE A N 1
ATOM 1739 C CA . ILE A 1 218 ? -11.429 27.670 -5.557 1.00 70.75 218 ILE A CA 1
ATOM 1740 C C . ILE A 1 218 ? -10.184 28.560 -5.627 1.00 70.75 218 ILE A C 1
ATOM 1742 O O . ILE A 1 218 ? -9.356 28.522 -4.721 1.00 70.75 218 ILE A O 1
ATOM 1746 N N . VAL A 1 219 ? -10.067 29.406 -6.658 1.00 74.00 219 VAL A N 1
ATOM 1747 C CA . VAL A 1 219 ? -8.967 30.381 -6.778 1.00 74.00 219 VAL A CA 1
ATOM 1748 C C . VAL A 1 219 ? -8.935 31.321 -5.575 1.00 74.00 219 VAL A C 1
ATOM 1750 O O . VAL A 1 219 ? -7.868 31.550 -5.010 1.00 74.00 219 VAL A O 1
ATOM 1753 N N . ARG A 1 220 ? -10.096 31.840 -5.158 1.00 78.12 220 ARG A N 1
ATOM 1754 C CA . ARG A 1 220 ? -10.205 32.731 -3.998 1.00 78.12 220 ARG A CA 1
ATOM 1755 C C . ARG A 1 220 ? -9.784 32.031 -2.706 1.00 78.12 220 ARG A C 1
ATOM 1757 O O . ARG A 1 220 ? -8.946 32.558 -1.986 1.00 78.12 220 ARG A O 1
ATOM 1764 N N . SER A 1 221 ? -10.292 30.823 -2.465 1.00 74.94 221 SER A N 1
ATOM 1765 C CA . SER A 1 221 ? -9.943 30.035 -1.280 1.00 74.94 221 SER A CA 1
ATOM 1766 C C . SER A 1 221 ? -8.446 29.708 -1.225 1.00 74.94 221 SER A C 1
ATOM 1768 O O . SER A 1 221 ? -7.823 29.846 -0.175 1.00 74.94 221 SER A O 1
ATOM 1770 N N . LEU A 1 222 ? -7.831 29.356 -2.360 1.00 70.94 222 LEU A N 1
ATOM 1771 C CA . LEU A 1 222 ? -6.389 29.107 -2.433 1.00 70.94 222 LEU A CA 1
ATOM 1772 C C . LEU A 1 222 ? -5.564 30.369 -2.141 1.00 70.94 222 LEU A C 1
ATOM 1774 O O . LEU A 1 222 ? -4.564 30.279 -1.433 1.00 70.94 222 LEU A O 1
ATOM 1778 N N . LEU A 1 223 ? -5.991 31.538 -2.631 1.00 78.56 223 LEU A N 1
ATOM 1779 C CA . LEU A 1 223 ? -5.346 32.820 -2.322 1.00 78.56 223 LEU A CA 1
ATOM 1780 C C . LEU A 1 223 ? -5.464 33.190 -0.834 1.00 78.56 223 LEU A C 1
ATOM 1782 O O . LEU A 1 223 ? -4.507 33.706 -0.261 1.00 78.56 223 LEU A O 1
ATOM 1786 N N . GLU A 1 224 ? -6.604 32.916 -0.200 1.00 77.69 224 GLU A N 1
ATOM 1787 C CA . GLU A 1 224 ? -6.834 33.171 1.231 1.00 77.69 224 GLU A CA 1
ATOM 1788 C C . GLU A 1 224 ? -5.997 32.252 2.130 1.00 77.69 224 GLU A C 1
ATOM 1790 O O . GLU A 1 224 ? -5.347 32.720 3.071 1.00 77.69 224 GLU A O 1
ATOM 1795 N N . ILE A 1 225 ? -5.963 30.952 1.818 1.00 73.56 225 ILE A N 1
ATOM 1796 C CA . ILE A 1 225 ? -5.116 29.971 2.513 1.00 73.56 225 ILE A CA 1
ATOM 1797 C C . ILE A 1 225 ? -3.652 30.394 2.418 1.00 73.56 225 ILE A C 1
ATOM 1799 O O . ILE A 1 225 ? -2.916 30.363 3.402 1.00 73.56 225 ILE A O 1
ATOM 1803 N N . GLU A 1 226 ? -3.231 30.840 1.242 1.00 67.94 226 GLU A N 1
ATOM 1804 C CA . GLU A 1 226 ? -1.862 31.258 1.012 1.00 67.94 226 GLU A CA 1
ATOM 1805 C C . GLU A 1 226 ? -1.494 32.563 1.720 1.00 67.94 226 GLU A C 1
ATOM 1807 O O . GLU A 1 226 ? -0.413 32.658 2.298 1.00 67.94 226 GLU A O 1
ATOM 1812 N N . ALA A 1 227 ? -2.382 33.558 1.722 1.00 76.88 227 ALA A N 1
ATOM 1813 C CA . ALA A 1 227 ? -2.177 34.789 2.481 1.00 76.88 227 ALA A CA 1
ATOM 1814 C C . ALA A 1 227 ? -2.052 34.498 3.986 1.00 76.88 227 ALA A C 1
ATOM 1816 O O . ALA A 1 227 ? -1.205 35.074 4.671 1.00 76.88 227 ALA A O 1
ATOM 1817 N N . THR A 1 228 ? -2.852 33.554 4.484 1.00 73.88 228 THR A N 1
ATOM 1818 C CA . THR A 1 228 ? -2.797 33.090 5.875 1.00 73.88 228 THR A CA 1
ATOM 1819 C C . THR A 1 228 ? -1.473 32.381 6.164 1.00 73.88 228 THR A C 1
ATOM 1821 O O . THR A 1 228 ? -0.832 32.644 7.181 1.00 73.88 228 THR A O 1
ATOM 1824 N N . PHE A 1 229 ? -1.019 31.525 5.249 1.00 69.75 229 PHE A N 1
ATOM 1825 C CA . PHE A 1 229 ? 0.249 30.816 5.379 1.00 69.75 229 PHE A CA 1
ATOM 1826 C C . PHE A 1 229 ? 1.457 31.762 5.360 1.00 69.75 229 PHE A C 1
ATOM 1828 O O . PHE A 1 229 ? 2.337 31.625 6.205 1.00 69.75 229 PHE A O 1
ATOM 1835 N N . GLU A 1 230 ? 1.497 32.755 4.464 1.00 73.19 230 GLU A N 1
ATOM 1836 C CA . GLU A 1 230 ? 2.594 33.734 4.416 1.00 73.19 230 GLU A CA 1
ATOM 1837 C C . GLU A 1 230 ? 2.620 34.602 5.684 1.00 73.19 230 GLU A C 1
ATOM 1839 O O . GLU A 1 230 ? 3.694 34.856 6.229 1.00 73.19 230 GLU A O 1
ATOM 1844 N N . LYS A 1 231 ? 1.450 34.984 6.218 1.00 76.81 231 LYS A N 1
ATOM 1845 C CA . LYS A 1 231 ? 1.349 35.695 7.501 1.00 76.81 231 LYS A CA 1
ATOM 1846 C C . LYS A 1 231 ? 1.927 34.862 8.650 1.00 76.81 231 LYS A C 1
ATOM 1848 O O . LYS A 1 231 ? 2.750 35.364 9.410 1.00 76.81 231 LYS A O 1
ATOM 1853 N N . ASN A 1 232 ? 1.555 33.586 8.741 1.00 69.81 232 ASN A N 1
ATOM 1854 C CA . ASN A 1 232 ? 2.068 32.679 9.773 1.00 69.81 232 ASN A CA 1
ATOM 1855 C C . ASN A 1 232 ? 3.574 32.425 9.617 1.00 69.81 232 ASN A C 1
ATOM 1857 O O . ASN A 1 232 ? 4.310 32.390 10.600 1.00 69.81 232 ASN A O 1
ATOM 1861 N N . LEU A 1 233 ? 4.057 32.300 8.380 1.00 69.25 233 LEU A N 1
ATOM 1862 C CA . LEU A 1 233 ? 5.478 32.137 8.097 1.00 69.25 233 LEU A CA 1
ATOM 1863 C C . LEU A 1 233 ? 6.283 33.389 8.471 1.00 69.25 233 LEU A C 1
ATOM 1865 O O . LEU A 1 233 ? 7.426 33.266 8.910 1.00 69.25 233 LEU A O 1
ATOM 1869 N N . GLN A 1 234 ? 5.708 34.584 8.311 1.00 72.50 234 GLN A N 1
ATOM 1870 C CA . GLN A 1 234 ? 6.342 35.829 8.733 1.00 72.50 234 GLN A CA 1
ATOM 1871 C C . GLN A 1 234 ? 6.457 35.909 10.260 1.00 72.50 234 GLN A C 1
ATOM 1873 O O . GLN A 1 234 ? 7.544 36.187 10.755 1.00 72.50 234 GLN A O 1
ATOM 1878 N N . ILE A 1 235 ? 5.402 35.537 10.991 1.00 73.94 235 ILE A N 1
ATOM 1879 C CA . ILE A 1 235 ? 5.432 35.433 12.460 1.00 73.94 235 ILE A CA 1
ATOM 1880 C C . ILE A 1 235 ? 6.555 34.479 12.904 1.00 73.94 235 ILE A C 1
ATOM 1882 O O . ILE A 1 235 ? 7.405 34.840 13.713 1.00 73.94 235 ILE A O 1
ATOM 1886 N N . LEU A 1 236 ? 6.655 33.295 12.289 1.00 61.59 236 LEU A N 1
ATOM 1887 C CA . LEU A 1 236 ? 7.725 32.333 12.591 1.00 61.59 236 LEU A CA 1
ATOM 1888 C C . LEU A 1 236 ? 9.131 32.861 12.251 1.00 61.59 236 LEU A C 1
ATOM 1890 O O . LEU A 1 236 ? 10.099 32.554 12.949 1.00 61.59 236 LEU A O 1
ATOM 1894 N N . LYS A 1 237 ? 9.272 33.664 11.190 1.00 68.69 237 LYS A N 1
ATOM 1895 C CA . LYS A 1 237 ? 10.545 34.315 10.835 1.00 68.69 237 LYS A CA 1
ATOM 1896 C C . LYS A 1 237 ? 10.951 35.399 11.822 1.00 68.69 237 LYS A C 1
ATOM 1898 O O . LYS A 1 237 ? 12.156 35.624 11.972 1.00 68.69 237 LYS A O 1
ATOM 1903 N N . ASP A 1 238 ? 9.997 36.062 12.456 1.00 72.06 238 ASP A N 1
ATOM 1904 C CA . ASP A 1 238 ? 10.263 37.122 13.426 1.00 72.06 238 ASP A CA 1
ATOM 1905 C C . ASP A 1 238 ? 10.738 36.524 14.763 1.00 72.06 238 ASP A C 1
ATOM 1907 O O . ASP A 1 238 ? 11.679 37.039 15.368 1.00 72.06 238 ASP A O 1
ATOM 1911 N N . VAL A 1 239 ? 10.242 35.333 15.121 1.00 68.88 239 VAL A N 1
ATOM 1912 C CA . VAL A 1 239 ? 10.642 34.564 16.320 1.00 68.88 239 VAL A CA 1
ATOM 1913 C C . VAL A 1 239 ? 11.852 33.635 16.054 1.00 68.88 239 VAL A C 1
ATOM 1915 O O . VAL A 1 239 ? 12.344 32.934 16.938 1.00 68.88 239 VAL A O 1
ATOM 1918 N N . ARG A 1 240 ? 12.429 33.642 14.839 1.00 64.81 240 ARG A N 1
ATOM 1919 C CA . ARG A 1 240 ? 13.480 32.685 14.409 1.00 64.81 240 ARG A CA 1
ATOM 1920 C C . ARG A 1 240 ? 14.727 32.620 15.298 1.00 64.81 240 ARG A C 1
ATOM 1922 O O . ARG A 1 240 ? 15.457 31.637 15.246 1.00 64.81 240 ARG A O 1
ATOM 1929 N N . LYS A 1 241 ? 15.017 33.683 16.054 1.00 60.53 241 LYS A N 1
ATOM 1930 C CA . LYS A 1 241 ? 16.193 33.764 16.937 1.00 60.53 241 LYS A CA 1
ATOM 1931 C C . LYS A 1 241 ? 15.961 33.110 18.303 1.00 60.53 241 LYS A C 1
ATOM 1933 O O . LYS A 1 241 ? 16.934 32.737 18.944 1.00 60.53 241 LYS A O 1
ATOM 1938 N N . THR A 1 242 ? 14.708 32.963 18.726 1.00 59.56 242 THR A N 1
ATOM 1939 C CA . THR A 1 242 ? 14.300 32.453 20.047 1.00 59.56 242 THR A CA 1
ATOM 1940 C C . THR A 1 242 ? 13.562 31.114 19.960 1.00 59.56 242 THR A C 1
ATOM 1942 O O . THR A 1 242 ? 13.428 30.419 20.963 1.00 59.56 242 THR A O 1
ATOM 1945 N N . ILE A 1 243 ? 13.147 30.686 18.762 1.00 58.31 243 ILE A N 1
ATOM 1946 C CA . ILE A 1 243 ? 12.398 29.435 18.540 1.00 58.31 243 ILE A CA 1
ATOM 1947 C C . ILE A 1 243 ? 13.174 28.152 18.901 1.00 58.31 243 ILE A C 1
ATOM 1949 O O . ILE A 1 243 ? 12.575 27.096 19.058 1.00 58.31 243 ILE A O 1
ATOM 1953 N N . LEU A 1 244 ? 14.500 28.219 19.050 1.00 54.50 244 LEU A N 1
ATOM 1954 C CA . LEU A 1 244 ? 15.335 27.091 19.495 1.00 54.50 244 LEU A CA 1
ATOM 1955 C C . LEU A 1 244 ? 16.045 27.361 20.830 1.00 54.50 244 LEU A C 1
ATOM 1957 O O . LEU A 1 244 ? 16.820 26.522 21.291 1.00 54.50 244 LEU A O 1
ATOM 1961 N N . ASP A 1 245 ? 15.805 28.518 21.452 1.00 59.12 245 ASP A N 1
ATOM 1962 C CA . ASP A 1 245 ? 16.418 28.867 22.730 1.00 59.12 245 ASP A CA 1
ATOM 1963 C C . ASP A 1 245 ? 15.545 28.365 23.886 1.00 59.12 245 ASP A C 1
ATOM 1965 O O . ASP A 1 245 ? 14.554 28.979 24.271 1.00 59.12 245 ASP A O 1
ATOM 1969 N N . VAL A 1 246 ? 15.944 27.229 24.459 1.00 57.12 246 VAL A N 1
ATOM 1970 C CA . VAL A 1 246 ? 15.244 26.545 25.563 1.00 57.12 246 VAL A CA 1
ATOM 1971 C C . VAL A 1 246 ? 15.242 27.375 26.862 1.00 57.12 246 VAL A C 1
ATOM 1973 O O . VAL A 1 246 ? 14.546 27.033 27.815 1.00 57.12 246 VAL A O 1
ATOM 1976 N N . LYS A 1 247 ? 16.015 28.470 26.928 1.00 56.59 247 LYS A N 1
ATOM 1977 C CA . LYS A 1 247 ? 16.038 29.408 28.061 1.00 56.59 247 LYS A CA 1
ATOM 1978 C C . LYS A 1 247 ? 15.193 30.663 27.827 1.00 56.59 247 LYS A C 1
ATOM 1980 O O . LYS A 1 247 ? 15.071 31.470 28.748 1.00 56.59 247 LYS A O 1
ATOM 1985 N N . ALA A 1 248 ? 14.611 30.838 26.639 1.00 59.72 248 ALA A N 1
ATOM 1986 C CA . ALA A 1 248 ? 13.744 31.970 26.341 1.00 59.72 248 ALA A CA 1
ATOM 1987 C C . ALA A 1 248 ? 12.412 31.835 27.099 1.00 59.72 248 ALA A C 1
ATOM 1989 O O . ALA A 1 248 ? 11.589 30.970 26.808 1.00 59.72 248 ALA A O 1
ATOM 1990 N N . THR A 1 249 ? 12.186 32.703 28.085 1.00 60.00 249 THR A N 1
ATOM 1991 C CA . THR A 1 249 ? 10.983 32.680 28.932 1.00 60.00 249 THR A CA 1
ATOM 1992 C C . THR A 1 249 ? 9.751 33.310 28.273 1.00 60.00 249 THR A C 1
ATOM 1994 O O . THR A 1 249 ? 8.665 33.198 28.828 1.00 60.00 249 THR A O 1
ATOM 1997 N N . THR A 1 250 ? 9.885 33.933 27.097 1.00 60.16 250 THR A N 1
ATOM 1998 C CA . THR A 1 250 ? 8.830 34.705 26.401 1.00 60.16 250 THR A CA 1
ATOM 1999 C C . THR A 1 250 ? 7.990 33.890 25.413 1.00 60.16 250 THR A C 1
ATOM 2001 O O . THR A 1 250 ? 7.112 34.436 24.758 1.00 60.16 250 THR A O 1
ATOM 2004 N N . TRP A 1 251 ? 8.206 32.574 25.311 1.00 54.81 251 TRP A N 1
ATOM 2005 C CA . TRP A 1 251 ? 7.505 31.702 24.349 1.00 54.81 251 TRP A CA 1
ATOM 2006 C C . TRP A 1 251 ? 5.968 31.740 24.449 1.00 54.81 251 TRP A C 1
ATOM 2008 O O . TRP A 1 251 ? 5.281 31.372 23.502 1.00 54.81 251 TRP A O 1
ATOM 2018 N N . HIS A 1 252 ? 5.428 32.163 25.594 1.00 58.03 252 HIS A N 1
ATOM 2019 C CA . HIS A 1 252 ? 3.990 32.264 25.841 1.00 58.03 252 HIS A CA 1
ATOM 2020 C C . HIS A 1 252 ? 3.363 33.580 25.347 1.00 58.03 252 HIS A C 1
ATOM 2022 O O . HIS A 1 252 ? 2.150 33.619 25.149 1.00 58.03 252 HIS A O 1
ATOM 2028 N N . ASP A 1 253 ? 4.166 34.621 25.113 1.00 59.47 253 ASP A N 1
ATOM 2029 C CA . ASP A 1 253 ? 3.700 35.911 24.587 1.00 59.47 253 ASP A CA 1
ATOM 2030 C C . ASP A 1 253 ? 3.609 35.905 23.048 1.00 59.47 253 ASP A C 1
ATOM 2032 O O . ASP A 1 253 ? 2.800 36.627 22.474 1.00 59.47 253 ASP A O 1
ATOM 2036 N N . ASP A 1 254 ? 4.394 35.049 22.381 1.00 55.62 254 ASP A N 1
ATOM 2037 C CA . ASP A 1 254 ? 4.511 34.992 20.913 1.00 55.62 254 ASP A CA 1
ATOM 2038 C C . ASP A 1 254 ? 3.461 34.082 20.221 1.00 55.62 254 ASP A C 1
ATOM 2040 O O . ASP A 1 254 ? 3.365 34.083 18.992 1.00 55.62 254 ASP A O 1
ATOM 2044 N N . TYR A 1 255 ? 2.690 33.283 20.978 1.00 52.78 255 TYR A N 1
ATOM 2045 C CA . TYR A 1 255 ? 1.808 32.219 20.448 1.00 52.78 255 TYR A CA 1
ATOM 2046 C C . TYR A 1 255 ? 0.332 32.274 20.911 1.00 52.78 255 TYR A C 1
ATOM 2048 O O . TYR A 1 255 ? -0.408 31.316 20.666 1.00 52.78 255 TYR A O 1
ATOM 2056 N N . ASN A 1 256 ? -0.110 33.372 21.537 1.00 45.97 256 ASN A N 1
ATOM 2057 C CA . ASN A 1 256 ? -1.539 33.683 21.749 1.00 45.97 256 ASN A CA 1
ATOM 2058 C C . ASN A 1 256 ? -2.060 34.631 20.663 1.00 45.97 256 ASN A C 1
ATOM 2060 O O . ASN A 1 256 ? -3.242 34.482 20.279 1.00 45.97 256 ASN A O 1
#

InterPro domains:
  IPR013594 Dynein heavy chain, tail [PF08385] (1-194)
  IPR026983 Dynein heavy chain [PTHR46532] (1-192)

Nearest PDB structures (foldseek):
  8glv-assembly1_Co  TM=6.340E-01  e=3.406E-11  Chlamydomonas reinhardtii
  8j07-assembly1_r9  TM=7.241E-01  e=1.390E-05  Homo sapiens
  8j07-assembly1_t9  TM=7.207E-01  e=2.777E-05  Homo sapiens
  8glv-assembly1_Lo  TM=7.037E-01  e=1.327E-05  Chlamydomonas reinhardtii
  8j07-assembly1_t0  TM=6.329E-01  e=1.920E-05  Homo sapiens

Sequence (256 aa):
MIHWTRQIKEVLSSQDTYETAETSGPLEEIQFWNSRCMDLSGISDQLDKPGVKHIQKILEMAKSSYVAPFKKLSKLIQDGSAQAQSNLKFLSTLKEPCEELAEAKPKDIPAMLPKLLSLIRMIWMNSEHYKSRERLTSLLRKVSNEIIRRCTSTICLDDIFEGRIQTSLRALQESIACCESWKETYAMVCEGQMHFARRHEGPKTPLPCFRGIRGPEIVRSLLEIEATFEKNLQILKDVRKTILDVKATTWHDDYN

Organism: Paramuricea clavata (NCBI:txid317549)

Foldseek 3Di:
DVVLVVVLVVLVVVVVVVLPPQQAALLVVLVVLVVSLVVLVVVLVVCVDPVNVVVLVVCVVVVPPVNVVVVVSSVSSVVSNVLSVLLSVLSVVCNVLRVCLLPDALLCLLVSLVVNVVSLVVCLVPRPNQNDPSNSVSNLSNNVSSLVVNLVVQQDPVCVVVVVVVSNVVSNVSSVVSVVSSVVSVVCVVCVVCVLVQDDPDDGDDDDQDDDPCRVVVVVVSVVVNVVVVVVVVLCVVCVVPPPPPPDPCPVVSPD

Mean predicted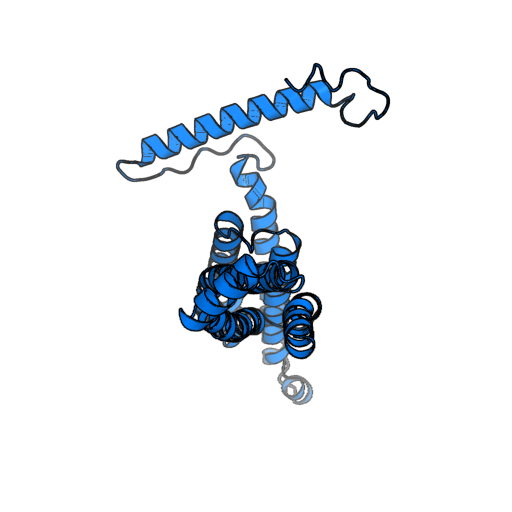 aligned error: 14.61 Å

Radius of gyration: 25.7 Å; Cα contacts (8 Å, |Δi|>4): 160; chains: 1; bounding box: 54×54×67 Å